Protein AF-H3GX60-F1 (afdb_monomer_lite)

Organism: Phytophthora ramorum (NCBI:txid164328)

Structure (mmCIF, N/CA/C/O backbone):
data_AF-H3GX60-F1
#
_entry.id   AF-H3GX60-F1
#
loop_
_atom_site.group_PDB
_atom_site.id
_atom_site.type_symbol
_atom_site.label_atom_id
_atom_site.label_alt_id
_atom_site.label_comp_id
_atom_site.label_asym_id
_atom_site.label_entity_id
_atom_site.label_seq_id
_atom_site.pdbx_PDB_ins_code
_atom_site.Cartn_x
_atom_site.Cartn_y
_atom_site.Cartn_z
_atom_site.occupancy
_atom_site.B_iso_or_equiv
_atom_site.auth_seq_id
_atom_site.auth_comp_id
_atom_site.auth_asym_id
_atom_site.auth_atom_id
_atom_site.pdbx_PDB_model_num
ATOM 1 N N . MET A 1 1 ? 3.612 -13.168 83.428 1.00 39.25 1 MET A N 1
ATOM 2 C CA . MET A 1 1 ? 4.508 -13.057 82.260 1.00 39.25 1 MET A CA 1
ATOM 3 C C . MET A 1 1 ? 3.634 -13.270 81.039 1.00 39.25 1 MET A C 1
ATOM 5 O O . MET A 1 1 ? 2.944 -14.273 81.023 1.00 39.25 1 MET A O 1
ATOM 9 N N . GLU A 1 2 ? 3.476 -12.392 80.065 1.00 42.47 2 GLU A N 1
ATOM 10 C CA . GLU A 1 2 ? 3.983 -11.050 79.785 1.00 42.47 2 GLU A CA 1
ATOM 11 C C . GLU A 1 2 ? 2.924 -10.349 78.919 1.00 42.47 2 GLU A C 1
ATOM 13 O O . GLU A 1 2 ? 2.098 -10.992 78.271 1.00 42.47 2 GLU A O 1
ATOM 18 N N . LEU A 1 3 ? 2.917 -9.023 78.991 1.00 48.44 3 LEU A N 1
ATOM 19 C CA . LEU A 1 3 ? 2.037 -8.124 78.258 1.00 48.44 3 LEU A CA 1
ATOM 20 C C . LEU A 1 3 ? 2.590 -7.817 76.857 1.00 48.44 3 LEU A C 1
ATOM 22 O O . LEU A 1 3 ? 3.801 -7.723 76.687 1.00 48.44 3 LEU A O 1
ATOM 26 N N . ALA A 1 4 ? 1.650 -7.449 75.972 1.00 50.59 4 ALA A N 1
ATOM 27 C CA . ALA A 1 4 ? 1.785 -6.482 74.865 1.00 50.59 4 ALA A CA 1
ATOM 28 C C . ALA A 1 4 ? 2.429 -6.975 73.539 1.00 50.59 4 ALA A C 1
ATOM 30 O O . ALA A 1 4 ? 3.077 -8.014 73.517 1.00 50.59 4 ALA A O 1
ATOM 31 N N . PRO A 1 5 ? 2.358 -6.195 72.433 1.00 55.38 5 PRO A N 1
ATOM 32 C CA . PRO A 1 5 ? 1.238 -5.391 71.908 1.00 55.38 5 PRO A CA 1
ATOM 33 C C . PRO A 1 5 ? 1.039 -5.502 70.367 1.00 55.38 5 PRO A C 1
ATOM 35 O O . PRO A 1 5 ? 1.892 -5.962 69.622 1.00 55.38 5 PRO A O 1
ATOM 38 N N . TRP A 1 6 ? -0.119 -5.015 69.905 1.00 52.62 6 TRP A N 1
ATOM 39 C CA . TRP A 1 6 ? -0.404 -4.283 68.658 1.00 52.62 6 TRP A CA 1
ATOM 40 C C . TRP A 1 6 ? 0.720 -4.124 67.613 1.00 52.62 6 TRP A C 1
ATOM 42 O O . TRP A 1 6 ? 1.755 -3.524 67.894 1.00 52.62 6 TRP A O 1
ATOM 52 N N . SER A 1 7 ? 0.408 -4.439 66.349 1.00 49.22 7 SER A N 1
ATOM 53 C CA . SER A 1 7 ? 0.760 -3.579 65.206 1.00 49.22 7 SER A CA 1
ATOM 54 C C . SER A 1 7 ? -0.171 -3.808 63.999 1.00 49.22 7 SER A C 1
ATOM 56 O O . SER A 1 7 ? -0.488 -4.957 63.688 1.00 49.22 7 SER A O 1
ATOM 58 N N . PRO A 1 8 ? -0.620 -2.730 63.324 1.00 53.84 8 PRO A N 1
ATOM 59 C CA . PRO A 1 8 ? -1.464 -2.777 62.136 1.00 53.84 8 PRO A CA 1
ATOM 60 C C . PRO A 1 8 ? -0.600 -2.833 60.869 1.00 53.84 8 PRO A C 1
ATOM 62 O O . PRO A 1 8 ? 0.331 -2.046 60.715 1.00 53.84 8 PRO A O 1
ATOM 65 N N . LEU A 1 9 ? -0.929 -3.715 59.926 1.00 47.06 9 LEU A N 1
ATOM 66 C CA . LEU A 1 9 ? -0.313 -3.700 58.598 1.00 47.06 9 LEU A CA 1
ATOM 67 C C . LEU A 1 9 ? -1.265 -3.060 57.584 1.00 47.06 9 LEU A C 1
ATOM 69 O O . LEU A 1 9 ? -2.219 -3.662 57.100 1.00 47.06 9 LEU A O 1
ATOM 73 N N . THR A 1 10 ? -0.987 -1.773 57.382 1.00 46.41 10 THR A N 1
ATOM 74 C CA . THR A 1 10 ? -0.824 -1.108 56.084 1.00 46.41 10 THR A CA 1
ATOM 75 C C . THR A 1 10 ? -1.907 -1.301 55.021 1.00 46.41 10 THR A C 1
ATOM 77 O O . THR A 1 10 ? -1.975 -2.282 54.286 1.00 46.41 10 THR A O 1
ATOM 80 N N . ALA A 1 11 ? -2.659 -0.215 54.836 1.00 49.62 11 ALA A N 1
ATOM 81 C CA . ALA A 1 11 ? -3.246 0.160 53.564 1.00 49.62 11 ALA A CA 1
ATOM 82 C C . ALA A 1 11 ? -2.175 0.166 52.451 1.00 49.62 11 ALA A C 1
ATOM 84 O O . ALA A 1 11 ? -1.318 1.046 52.418 1.00 49.62 11 ALA A O 1
ATOM 85 N N . GLY A 1 12 ? -2.241 -0.794 51.527 1.00 40.12 12 GLY A N 1
ATOM 86 C CA . GLY A 1 12 ? -1.775 -0.594 50.152 1.00 40.12 12 GLY A CA 1
ATOM 87 C C . GLY A 1 12 ? -2.931 0.069 49.403 1.00 40.12 12 GLY A C 1
ATOM 88 O O . GLY A 1 12 ? -3.990 -0.528 49.257 1.00 40.12 12 GLY A O 1
ATOM 89 N N . GLY A 1 13 ? -2.878 1.347 49.050 1.00 38.12 13 GLY A N 1
ATOM 90 C CA . GLY A 1 13 ? -1.809 1.934 48.256 1.00 38.12 13 GLY A CA 1
ATOM 91 C C . GLY A 1 13 ? -2.232 1.827 46.795 1.00 38.12 13 GLY A C 1
ATOM 92 O O . GLY A 1 13 ? -1.744 0.970 46.069 1.00 38.12 13 GLY A O 1
ATOM 93 N N . LEU A 1 14 ? -3.209 2.651 46.402 1.00 45.50 14 LEU A N 1
ATOM 94 C CA . LEU A 1 14 ? -3.517 2.928 45.002 1.00 45.50 14 LEU A CA 1
ATOM 95 C C . LEU A 1 14 ? -2.239 3.480 44.368 1.00 45.50 14 LEU A C 1
ATOM 97 O O . LEU A 1 14 ? -1.863 4.617 44.648 1.00 45.50 14 LEU A O 1
ATOM 101 N N . GLN A 1 15 ? -1.561 2.678 43.553 1.00 45.78 15 GLN A N 1
ATOM 102 C CA . GLN A 1 15 ? -0.553 3.220 42.654 1.00 45.78 15 GLN A CA 1
ATOM 103 C C . GLN A 1 15 ? -1.272 3.892 41.475 1.00 45.78 15 GLN A C 1
ATOM 105 O O . GLN A 1 15 ? -2.172 3.279 40.888 1.00 45.78 15 GLN A O 1
ATOM 110 N N . PRO A 1 16 ? -0.932 5.147 41.137 1.00 45.62 16 PRO A N 1
ATOM 111 C CA . PRO A 1 16 ? -1.343 5.735 39.876 1.00 45.62 16 PRO A CA 1
ATOM 112 C C . PRO A 1 16 ? -0.639 4.950 38.767 1.00 45.62 16 PRO A C 1
ATOM 114 O O . PRO A 1 16 ? 0.574 4.782 38.809 1.00 45.62 16 PRO A O 1
ATOM 117 N N . LEU A 1 17 ? -1.413 4.417 37.820 1.00 46.34 17 LEU A N 1
ATOM 118 C CA . LEU A 1 17 ? -0.855 3.828 36.608 1.00 46.34 17 LEU A CA 1
ATOM 119 C C . LEU A 1 17 ? -0.014 4.897 35.921 1.00 46.34 17 LEU A C 1
ATOM 121 O O . LEU A 1 17 ? -0.515 5.978 35.608 1.00 46.34 17 LEU A O 1
ATOM 125 N N . ASP A 1 18 ? 1.259 4.564 35.767 1.00 42.19 18 ASP A N 1
ATOM 126 C CA . ASP A 1 18 ? 2.294 5.396 35.197 1.00 42.19 18 ASP A CA 1
ATOM 127 C C . ASP A 1 18 ? 1.831 6.054 33.896 1.00 42.19 18 ASP A C 1
ATOM 129 O O . ASP A 1 18 ? 1.261 5.414 33.005 1.00 42.19 18 ASP A O 1
ATOM 133 N N . ASN A 1 19 ? 2.121 7.352 33.798 1.00 52.22 19 ASN A N 1
ATOM 134 C CA . ASN A 1 19 ? 2.248 8.045 32.530 1.00 52.22 19 ASN A CA 1
ATOM 135 C C . ASN A 1 19 ? 3.269 7.265 31.697 1.00 52.22 19 ASN A C 1
ATOM 137 O O . ASN A 1 19 ? 4.475 7.403 31.895 1.00 52.22 19 ASN A O 1
ATOM 141 N N . GLN A 1 20 ? 2.787 6.420 30.788 1.00 48.50 20 GLN A N 1
ATOM 142 C CA . GLN A 1 20 ? 3.600 5.922 29.690 1.00 48.50 20 GLN A CA 1
ATOM 143 C C . GLN A 1 20 ? 3.897 7.131 28.811 1.00 48.50 20 GLN A C 1
ATOM 145 O O . GLN A 1 20 ? 3.089 7.513 27.967 1.00 48.50 20 GLN A O 1
ATOM 150 N N . SER A 1 21 ? 5.024 7.784 29.093 1.00 53.22 21 SER A N 1
ATOM 151 C CA . SER A 1 21 ? 5.673 8.676 28.148 1.00 53.22 21 SER A CA 1
ATOM 152 C C . SER A 1 21 ? 5.817 7.901 26.845 1.00 53.22 21 SER A C 1
ATOM 154 O O . SER A 1 21 ? 6.492 6.870 26.811 1.00 53.22 21 SER A O 1
ATOM 156 N N . MET A 1 22 ? 5.113 8.368 25.816 1.00 52.28 22 MET A N 1
ATOM 157 C CA . MET A 1 22 ? 5.344 7.959 24.436 1.00 52.28 22 MET A CA 1
ATOM 158 C C . MET A 1 22 ? 6.842 8.129 24.179 1.00 52.28 22 MET A C 1
ATOM 160 O O . MET A 1 22 ? 7.404 9.175 24.508 1.00 52.28 22 MET A O 1
ATOM 164 N N . SER A 1 23 ? 7.509 7.085 23.692 1.00 60.88 23 SER A N 1
ATOM 165 C CA . SER A 1 23 ? 8.910 7.207 23.294 1.00 60.88 23 SER A CA 1
ATOM 166 C C . SER A 1 23 ? 9.013 8.250 22.184 1.00 60.88 23 SER A C 1
ATOM 168 O O . SER A 1 23 ? 8.147 8.287 21.313 1.00 60.88 23 SER A O 1
ATOM 170 N N . GLU A 1 24 ? 10.060 9.072 22.204 1.00 60.75 24 GLU A N 1
ATOM 171 C CA . GLU A 1 24 ? 10.317 10.130 21.210 1.00 60.75 24 GLU A CA 1
ATOM 172 C C . GLU A 1 24 ? 10.234 9.587 19.763 1.00 60.75 24 GLU A C 1
ATOM 174 O O . GLU A 1 24 ? 9.696 10.244 18.873 1.00 60.75 24 GLU A O 1
ATOM 179 N N . ASP A 1 25 ? 10.588 8.313 19.571 1.00 62.03 25 ASP A N 1
ATOM 180 C CA . ASP A 1 25 ? 10.464 7.571 18.310 1.00 62.03 25 ASP A CA 1
ATOM 181 C C . ASP A 1 25 ? 9.013 7.441 17.782 1.00 62.03 25 ASP A C 1
ATOM 183 O O . ASP A 1 25 ? 8.784 7.366 16.574 1.00 62.03 25 ASP A O 1
ATOM 187 N N . GLU A 1 26 ? 8.003 7.413 18.659 1.00 63.62 26 GLU A N 1
ATOM 188 C CA . GLU A 1 26 ? 6.586 7.334 18.266 1.00 63.62 26 GLU A CA 1
ATOM 189 C C . GLU A 1 26 ? 6.017 8.705 17.870 1.00 63.62 26 GLU A C 1
ATOM 191 O O . GLU A 1 26 ? 5.123 8.779 17.019 1.00 63.62 26 GLU A O 1
ATOM 196 N N . GLU A 1 27 ? 6.548 9.796 18.432 1.00 65.31 27 GLU A N 1
ATOM 197 C CA . GLU A 1 27 ? 6.187 11.160 18.029 1.00 65.31 27 GLU A CA 1
ATOM 198 C C . GLU A 1 27 ? 6.791 11.516 16.663 1.00 65.31 27 GLU A C 1
ATOM 200 O O . GLU A 1 27 ? 6.100 12.099 15.821 1.00 65.31 27 GLU A O 1
ATOM 205 N N . GLU A 1 28 ? 8.026 11.084 16.383 1.00 66.75 28 GLU A N 1
ATOM 206 C CA . GLU A 1 28 ? 8.659 11.276 15.072 1.00 66.75 28 GLU A CA 1
ATOM 207 C C . GLU A 1 28 ? 7.926 10.521 13.951 1.00 66.75 28 GLU A C 1
ATOM 209 O O . GLU A 1 28 ? 7.710 11.069 12.864 1.00 66.75 28 GLU A O 1
ATOM 214 N N . LEU A 1 29 ? 7.451 9.297 14.219 1.00 69.62 29 LEU A N 1
ATOM 215 C CA . LEU A 1 29 ? 6.663 8.518 13.256 1.00 69.62 29 LEU A CA 1
ATOM 216 C C . LEU A 1 29 ? 5.301 9.160 12.948 1.00 69.62 29 LEU A C 1
ATOM 218 O O . LEU A 1 29 ? 4.825 9.089 11.811 1.00 69.62 29 LEU A O 1
ATOM 222 N N . LEU A 1 30 ? 4.676 9.813 13.932 1.00 68.25 30 LEU A N 1
ATOM 223 C CA . LEU A 1 30 ? 3.427 10.551 13.729 1.00 68.25 30 LEU A CA 1
ATOM 224 C C . LEU A 1 30 ? 3.648 11.859 12.959 1.00 68.25 30 LEU A C 1
ATOM 226 O O . LEU A 1 30 ? 2.819 12.196 12.108 1.00 68.25 30 LEU A O 1
ATOM 230 N N . LEU A 1 31 ? 4.763 12.561 13.196 1.00 68.50 31 LEU A N 1
ATOM 231 C CA . LEU A 1 31 ? 5.127 13.756 12.430 1.00 68.50 31 LEU A CA 1
ATOM 232 C C . LEU A 1 31 ? 5.412 13.424 10.958 1.00 68.50 31 LEU A C 1
ATOM 234 O O . LEU A 1 31 ? 4.921 14.122 10.071 1.00 68.50 31 LEU A O 1
ATOM 238 N N . LEU A 1 32 ? 6.141 12.337 10.686 1.00 69.25 32 LEU A N 1
ATOM 239 C CA . LEU A 1 32 ? 6.476 11.909 9.323 1.00 69.25 32 LEU A CA 1
ATOM 240 C C . LEU A 1 32 ? 5.236 11.469 8.523 1.00 69.25 32 LEU A C 1
ATOM 242 O O . LEU A 1 32 ? 5.134 11.715 7.321 1.00 69.25 32 LEU A O 1
ATOM 246 N N . LEU A 1 33 ? 4.251 10.865 9.194 1.00 66.31 33 LEU A N 1
ATOM 247 C CA . LEU A 1 33 ? 2.978 10.503 8.569 1.00 66.31 33 LEU A CA 1
ATOM 248 C C . LEU A 1 33 ? 2.127 11.741 8.229 1.00 66.31 33 LEU A C 1
ATOM 250 O O . LEU A 1 33 ? 1.388 11.726 7.244 1.00 66.31 33 LEU A O 1
ATOM 254 N N . HIS A 1 34 ? 2.239 12.817 9.015 1.00 63.25 34 HIS A N 1
ATOM 255 C CA . HIS A 1 34 ? 1.509 14.065 8.775 1.00 63.25 34 HIS A CA 1
ATOM 256 C C . HIS A 1 34 ? 2.112 14.894 7.635 1.00 63.25 34 HIS A C 1
ATOM 258 O O . HIS A 1 34 ? 1.370 15.468 6.840 1.00 63.25 34 HIS A O 1
ATOM 264 N N . THR A 1 35 ? 3.441 14.931 7.503 1.00 62.50 35 THR A N 1
ATOM 265 C CA . THR A 1 35 ? 4.112 15.692 6.432 1.00 62.50 35 THR A CA 1
ATOM 266 C C . THR A 1 35 ? 3.896 15.078 5.050 1.00 62.50 35 THR A C 1
ATOM 268 O O . THR A 1 35 ? 3.807 15.808 4.065 1.00 62.50 35 THR A O 1
ATOM 271 N N . MET A 1 36 ? 3.717 13.757 4.970 1.00 61.00 36 MET A N 1
ATOM 272 C CA . MET A 1 36 ? 3.446 13.057 3.709 1.00 61.00 36 MET A CA 1
ATOM 273 C C . MET A 1 36 ? 1.978 13.122 3.264 1.00 61.00 36 MET A C 1
ATOM 275 O O . MET A 1 36 ? 1.675 12.794 2.119 1.00 61.00 36 MET A O 1
ATOM 279 N N . SER A 1 37 ? 1.065 13.574 4.132 1.00 51.53 37 SER A N 1
ATOM 280 C CA . SER A 1 37 ? -0.369 13.672 3.825 1.00 51.53 37 SER A CA 1
ATOM 281 C C . SER A 1 37 ? -0.799 15.024 3.233 1.00 51.53 37 SER A C 1
ATOM 283 O O . SER A 1 37 ? -1.958 15.150 2.845 1.00 51.53 37 SER A O 1
ATOM 285 N N . SER A 1 38 ? 0.096 16.017 3.142 1.00 49.06 38 SER A N 1
ATOM 286 C CA . SER A 1 38 ? -0.230 17.373 2.651 1.00 49.06 38 SER A CA 1
ATOM 287 C C . SER A 1 38 ? 0.255 17.676 1.225 1.00 49.06 38 SER A C 1
ATOM 289 O O . SER A 1 38 ? 0.191 18.822 0.794 1.00 49.06 38 SER A O 1
ATOM 291 N N . GLN A 1 39 ? 0.720 16.679 0.467 1.00 44.59 39 GLN A N 1
ATOM 292 C CA . GLN A 1 39 ? 1.012 16.831 -0.966 1.00 44.59 39 GLN A CA 1
ATOM 293 C C . GLN A 1 39 ? -0.062 16.143 -1.813 1.00 44.59 39 GLN A C 1
ATOM 295 O O . GLN A 1 39 ? 0.191 15.166 -2.508 1.00 44.59 39 GLN A O 1
ATOM 300 N N . THR A 1 40 ? -1.284 16.668 -1.760 1.00 42.50 40 THR A N 1
ATOM 301 C CA . THR A 1 40 ? -2.244 16.504 -2.855 1.00 42.50 40 THR A CA 1
ATOM 302 C C . THR A 1 40 ? -2.217 17.793 -3.657 1.00 42.50 40 THR A C 1
ATOM 304 O O . THR A 1 40 ? -2.752 18.815 -3.241 1.00 42.50 40 THR A O 1
ATOM 307 N N . VAL A 1 41 ? -1.488 17.737 -4.764 1.00 47.16 41 VAL A N 1
ATOM 308 C CA . VAL A 1 41 ? -1.463 18.737 -5.828 1.00 47.16 41 VAL A CA 1
ATOM 309 C C . VAL A 1 41 ? -2.872 18.922 -6.391 1.00 47.16 41 VAL A C 1
ATOM 311 O O . VAL A 1 41 ? -3.453 17.974 -6.915 1.00 47.16 41 VAL A O 1
ATOM 314 N N . ASP A 1 42 ? -3.391 20.146 -6.309 1.00 42.91 42 ASP A N 1
ATOM 315 C CA . ASP A 1 42 ? -4.462 20.618 -7.182 1.00 42.91 42 ASP A CA 1
ATOM 316 C C . ASP A 1 42 ? -3.920 20.616 -8.618 1.00 42.91 42 ASP A C 1
ATOM 318 O O . ASP A 1 42 ? -2.984 21.345 -8.952 1.00 42.91 42 ASP A O 1
ATOM 322 N N . SER A 1 43 ? -4.450 19.730 -9.457 1.00 44.28 43 SER A N 1
ATOM 323 C CA . SER A 1 43 ? -4.239 19.755 -10.904 1.00 44.28 43 SER A CA 1
ATOM 324 C C . SER A 1 43 ? -5.591 19.996 -11.552 1.00 44.28 43 SER A C 1
ATOM 326 O O . SER A 1 43 ? -6.382 19.070 -11.722 1.00 44.28 43 SER A O 1
ATOM 328 N N . ASP A 1 44 ? -5.848 21.263 -11.864 1.00 42.06 44 ASP A N 1
ATOM 329 C CA . ASP A 1 44 ? -6.927 21.672 -12.749 1.00 42.06 44 ASP A CA 1
ATOM 330 C C . ASP A 1 44 ? -6.597 21.201 -14.174 1.00 42.06 44 ASP A C 1
ATOM 332 O O . ASP A 1 44 ? -5.637 21.645 -14.809 1.00 42.06 44 ASP A O 1
ATOM 336 N N . GLU A 1 45 ? -7.399 20.256 -14.653 1.00 57.31 45 GLU A N 1
ATOM 337 C CA . GLU A 1 45 ? -7.573 19.927 -16.063 1.00 57.31 45 GLU A CA 1
ATOM 338 C C . GLU A 1 45 ? -8.287 21.088 -16.762 1.00 57.31 45 GLU A C 1
ATOM 340 O O . GLU A 1 45 ? -9.383 21.453 -16.350 1.00 57.31 45 GLU A O 1
ATOM 345 N N . ASP A 1 46 ? -7.705 21.627 -17.837 1.00 46.84 46 ASP A N 1
ATOM 346 C CA . ASP A 1 46 ? -8.476 22.110 -18.987 1.00 46.84 46 ASP A CA 1
ATOM 347 C C . ASP A 1 46 ? -7.564 22.451 -20.179 1.00 46.84 46 ASP A C 1
ATOM 349 O O . ASP A 1 46 ? -6.672 23.296 -20.098 1.00 46.84 46 ASP A O 1
ATOM 353 N N . GLY A 1 47 ? -7.865 21.860 -21.341 1.00 38.72 47 GLY A N 1
ATOM 354 C CA . GLY A 1 47 ? -7.685 22.572 -22.610 1.00 38.72 47 GLY A CA 1
ATOM 355 C C . GLY A 1 47 ? -6.865 21.906 -23.719 1.00 38.72 47 GLY A C 1
ATOM 356 O O . GLY A 1 47 ? -5.724 22.267 -23.975 1.00 38.72 47 GLY A O 1
ATOM 357 N N . SER A 1 48 ? -7.570 21.131 -24.549 1.00 43.38 48 SER A N 1
ATOM 358 C CA . SER A 1 48 ? -7.469 21.193 -26.020 1.00 43.38 48 SER A CA 1
ATOM 359 C C . SER A 1 48 ? -6.216 20.614 -26.706 1.00 43.38 48 SER A C 1
ATOM 361 O O . SER A 1 48 ? -5.423 21.335 -27.312 1.00 43.38 48 SER A O 1
ATOM 363 N N . LEU A 1 49 ? -6.158 19.285 -26.816 1.00 46.66 49 LEU A N 1
ATOM 364 C CA . LEU A 1 49 ? -5.471 18.612 -27.926 1.00 46.66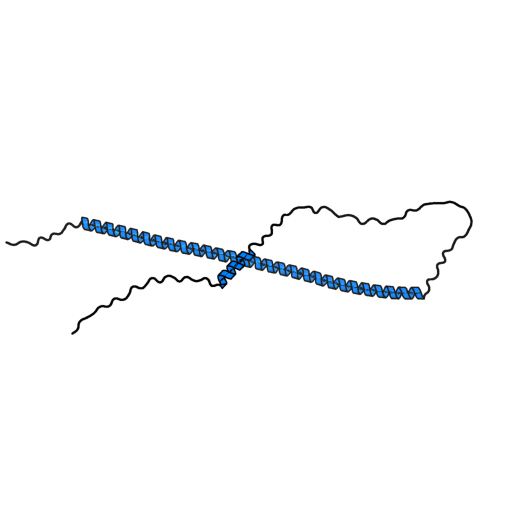 49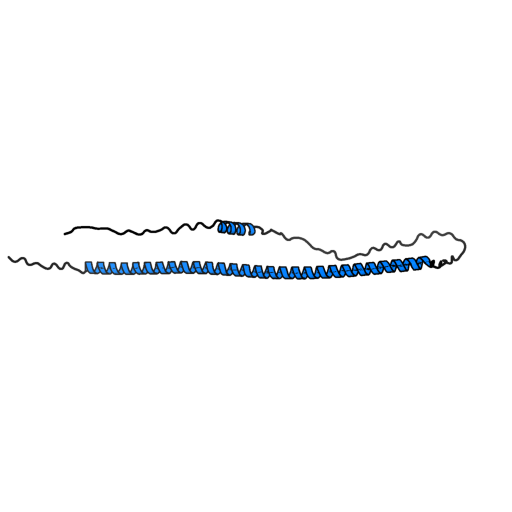 LEU A CA 1
ATOM 365 C C . LEU A 1 49 ? -6.397 18.583 -29.152 1.00 46.66 49 LEU A C 1
ATOM 367 O O . LEU A 1 49 ? -7.227 17.688 -29.296 1.00 46.66 49 LEU A O 1
ATOM 371 N N . LYS A 1 50 ? -6.261 19.580 -30.031 1.00 48.69 50 LYS A N 1
ATOM 372 C CA . LYS A 1 50 ? -6.797 19.527 -31.396 1.00 48.69 50 LYS A CA 1
ATOM 373 C C . LYS A 1 50 ? -5.646 19.423 -32.390 1.00 48.69 50 LYS A C 1
ATOM 375 O O . LYS A 1 50 ? -4.812 20.316 -32.478 1.00 48.69 50 LYS A O 1
ATOM 380 N N . ASP A 1 51 ? -5.660 18.313 -33.115 1.00 47.28 51 ASP A N 1
ATOM 381 C CA . ASP A 1 51 ? -5.387 18.208 -34.546 1.00 47.28 51 ASP A CA 1
ATOM 382 C C . ASP A 1 51 ? -4.112 18.879 -35.086 1.00 47.28 51 ASP A C 1
ATOM 384 O O . ASP A 1 51 ? -4.086 20.039 -35.495 1.00 47.28 51 ASP A O 1
ATOM 388 N N . SER A 1 52 ? -3.054 18.083 -35.236 1.00 45.44 52 SER A N 1
ATOM 389 C CA . SER A 1 52 ? -2.031 18.322 -36.264 1.00 45.44 52 SER A CA 1
ATOM 390 C C . SER A 1 52 ? -1.531 17.001 -36.833 1.00 45.44 52 SER A C 1
ATOM 392 O O . SER A 1 52 ? -0.423 16.539 -36.577 1.00 45.44 52 SER A O 1
ATOM 394 N N . LEU A 1 53 ? -2.404 16.387 -37.627 1.00 49.53 53 LEU A N 1
ATOM 395 C CA . LEU A 1 53 ? -2.050 15.403 -38.642 1.00 49.53 53 LEU A CA 1
ATOM 396 C C . LEU A 1 53 ? -2.259 16.054 -40.019 1.00 49.53 53 LEU A C 1
ATOM 398 O O . LEU A 1 53 ? -3.279 16.707 -40.220 1.00 49.53 53 LEU A O 1
ATOM 402 N N . MET A 1 54 ? -1.328 15.784 -40.953 1.00 40.72 54 MET A N 1
ATOM 403 C CA . MET A 1 54 ? -1.272 16.187 -42.385 1.00 40.72 54 MET A CA 1
ATOM 404 C C . MET A 1 54 ? -0.586 17.554 -42.635 1.00 40.72 54 MET A C 1
ATOM 406 O O . MET A 1 54 ? -0.975 18.547 -42.045 1.00 40.72 54 MET A O 1
ATOM 410 N N . SER A 1 55 ? 0.435 17.751 -43.485 1.00 45.88 55 SER A N 1
ATOM 411 C CA . SER A 1 55 ? 1.067 16.970 -44.568 1.00 45.88 55 SER A CA 1
ATOM 412 C C . SER A 1 55 ? 2.472 17.532 -44.886 1.00 45.88 55 SER A C 1
ATOM 414 O O . SER A 1 55 ? 2.641 18.750 -44.850 1.00 45.88 55 SER A O 1
ATOM 416 N N . PRO A 1 56 ? 3.462 16.729 -45.327 1.00 46.56 56 PRO A N 1
ATOM 417 C CA . PRO A 1 56 ? 4.674 17.240 -45.963 1.00 46.56 56 PRO A CA 1
ATOM 418 C C . PRO A 1 56 ? 4.518 17.201 -47.489 1.00 46.56 56 PRO A C 1
ATOM 420 O O . PRO A 1 56 ? 4.825 16.199 -48.133 1.00 46.56 56 PRO A O 1
ATOM 423 N N . GLN A 1 57 ? 4.038 18.287 -48.098 1.00 49.72 57 GLN A N 1
ATOM 424 C CA . GLN A 1 57 ? 4.001 18.382 -49.559 1.00 49.72 57 GLN A CA 1
ATOM 425 C C . GLN A 1 57 ? 4.269 19.805 -50.049 1.00 49.72 57 GLN A C 1
ATOM 427 O O . GLN A 1 57 ? 3.360 20.527 -50.433 1.00 49.72 57 GLN A O 1
ATOM 432 N N . GLN A 1 58 ? 5.546 20.190 -50.079 1.00 42.03 58 GLN A N 1
ATOM 433 C CA . GLN A 1 58 ? 6.027 21.291 -50.917 1.00 42.03 58 GLN A CA 1
ATOM 434 C C . GLN A 1 58 ? 7.386 20.917 -51.519 1.00 42.03 58 GLN A C 1
ATOM 436 O O . GLN A 1 58 ? 8.447 21.265 -51.013 1.00 42.03 58 GLN A O 1
ATOM 441 N N . TRP A 1 59 ? 7.342 20.159 -52.616 1.00 41.44 59 TRP A N 1
ATOM 442 C CA . TRP A 1 59 ? 8.442 20.124 -53.575 1.00 41.44 59 TRP A CA 1
ATOM 443 C C . TRP A 1 59 ? 8.240 21.304 -54.520 1.00 41.44 59 TRP A C 1
ATOM 445 O O . TRP A 1 59 ? 7.354 21.281 -55.375 1.00 41.44 59 TRP A O 1
ATOM 455 N N . SER A 1 60 ? 9.046 22.347 -54.353 1.00 42.94 60 SER A N 1
ATOM 456 C CA . SER A 1 60 ? 9.099 23.465 -55.288 1.00 42.94 60 SER A CA 1
ATOM 457 C C . SER A 1 60 ? 9.578 22.969 -56.654 1.00 42.94 60 SER A C 1
ATOM 459 O O . SER A 1 60 ? 10.751 22.657 -56.849 1.00 42.94 60 SER A O 1
ATOM 461 N N . ARG A 1 61 ? 8.654 22.907 -57.615 1.00 43.44 61 ARG A N 1
ATOM 462 C CA . ARG A 1 61 ? 8.960 22.988 -59.047 1.00 43.44 61 ARG A CA 1
ATOM 463 C C . ARG A 1 61 ? 9.328 24.436 -59.386 1.00 43.44 61 ARG A C 1
ATOM 465 O O . ARG A 1 61 ? 8.532 25.319 -59.075 1.00 43.44 61 ARG A O 1
ATOM 472 N N . PRO A 1 62 ? 10.412 24.706 -60.125 1.00 43.06 62 PRO A N 1
ATOM 473 C CA . PRO A 1 62 ? 10.457 25.865 -60.997 1.00 43.06 62 PRO A CA 1
ATOM 474 C C . PRO A 1 62 ? 9.793 25.494 -62.328 1.00 43.06 62 PRO A C 1
ATOM 476 O O . PRO A 1 62 ? 10.247 24.599 -63.044 1.00 43.06 62 PRO A O 1
ATOM 479 N N . ASN A 1 63 ? 8.680 26.168 -62.620 1.00 38.81 63 ASN A N 1
ATOM 480 C CA . ASN A 1 63 ? 8.016 26.137 -63.916 1.00 38.81 63 ASN A CA 1
ATOM 481 C C . ASN A 1 63 ? 8.916 26.725 -65.006 1.00 38.81 63 ASN A C 1
ATOM 483 O O . ASN A 1 63 ? 9.636 27.701 -64.802 1.00 38.81 63 ASN A O 1
ATOM 487 N N . ALA A 1 64 ? 8.795 26.124 -66.183 1.00 38.31 64 ALA A N 1
ATOM 488 C CA . ALA A 1 64 ? 9.252 26.661 -67.444 1.00 38.31 64 ALA A CA 1
ATOM 489 C C . ALA A 1 64 ? 8.519 27.965 -67.805 1.00 38.31 64 ALA A C 1
ATOM 491 O O . ALA A 1 64 ? 7.314 28.078 -67.585 1.00 38.31 64 ALA A O 1
ATOM 492 N N . ALA A 1 65 ? 9.267 28.867 -68.445 1.00 39.69 65 ALA A N 1
ATOM 493 C CA . ALA A 1 65 ? 8.953 29.524 -69.720 1.00 39.69 65 ALA A CA 1
ATOM 494 C C . ALA A 1 65 ? 9.146 31.046 -69.684 1.00 39.69 65 ALA A C 1
ATOM 496 O O . ALA A 1 65 ? 8.269 31.797 -69.274 1.00 39.69 65 ALA A O 1
ATOM 497 N N . THR A 1 66 ? 10.254 31.490 -70.266 1.00 34.97 66 THR A N 1
ATOM 498 C CA . THR A 1 66 ? 10.271 32.688 -71.107 1.00 34.97 66 THR A CA 1
ATOM 499 C C . THR A 1 66 ? 11.008 32.328 -72.389 1.00 34.97 66 THR A C 1
ATOM 501 O O . THR A 1 66 ? 12.234 32.296 -72.456 1.00 34.97 66 THR A O 1
ATOM 504 N N . SER A 1 67 ? 10.229 31.980 -73.411 1.00 34.28 67 SER A N 1
ATOM 505 C CA . SER A 1 67 ? 10.698 31.943 -74.789 1.00 34.28 67 SER A CA 1
ATOM 506 C C . SER A 1 67 ? 11.059 33.366 -75.208 1.00 34.28 67 SER A C 1
ATOM 508 O O . SER A 1 67 ? 10.216 34.256 -75.131 1.00 34.28 67 SER A O 1
ATOM 510 N N . SER A 1 68 ? 12.286 33.571 -75.679 1.00 37.84 68 SER A N 1
ATOM 511 C CA . SER A 1 68 ? 12.614 34.694 -76.552 1.00 37.84 68 SER A CA 1
ATOM 512 C C . SER A 1 68 ? 13.277 34.140 -77.804 1.00 37.84 68 SER A C 1
ATOM 514 O O . SER A 1 68 ? 14.251 33.393 -77.741 1.00 37.84 68 SER A O 1
ATOM 516 N N . SER A 1 69 ? 12.640 34.457 -78.922 1.00 41.38 69 SER A N 1
ATOM 517 C CA . SER A 1 69 ? 12.921 34.027 -80.281 1.00 41.38 69 SER A CA 1
ATOM 518 C C . SER A 1 69 ? 14.110 34.792 -80.856 1.00 41.38 69 SER A C 1
ATOM 520 O O . SER A 1 69 ? 14.083 36.018 -80.890 1.00 41.38 69 SER A O 1
ATOM 522 N N . SER A 1 70 ? 15.108 34.080 -81.374 1.00 40.62 70 SER A N 1
ATOM 523 C CA . SER A 1 70 ? 15.829 34.500 -82.582 1.00 40.62 70 SER A CA 1
ATOM 524 C C . SER A 1 70 ? 16.440 33.274 -83.254 1.00 40.62 70 SER A C 1
ATOM 526 O O . SER A 1 70 ? 16.989 32.388 -82.598 1.00 40.62 70 SER A O 1
ATOM 528 N N . GLU A 1 71 ? 16.210 33.207 -84.557 1.00 42.66 71 GLU A N 1
ATOM 529 C CA . GLU A 1 71 ? 16.654 32.185 -85.492 1.00 42.66 71 GLU A CA 1
ATOM 530 C C . GLU A 1 71 ? 18.186 32.145 -85.590 1.00 42.66 71 GLU A C 1
ATOM 532 O O . GLU A 1 71 ? 18.848 33.172 -85.482 1.00 42.66 71 GLU A O 1
ATOM 537 N N . ASP A 1 72 ? 18.721 30.937 -85.778 1.00 36.75 72 ASP A N 1
ATOM 538 C CA . ASP A 1 72 ? 19.657 30.575 -86.852 1.00 36.75 72 ASP A CA 1
ATOM 539 C C . ASP A 1 72 ? 20.779 29.616 -86.430 1.00 36.75 72 ASP A C 1
ATOM 541 O O . ASP A 1 72 ? 21.599 29.859 -85.550 1.00 36.75 72 ASP A O 1
ATOM 545 N N . THR A 1 73 ? 20.872 28.545 -87.220 1.00 38.62 73 THR A N 1
ATOM 546 C CA . THR A 1 73 ? 22.055 27.714 -87.484 1.00 38.62 73 THR A CA 1
ATOM 547 C C . THR A 1 73 ? 22.582 26.754 -86.401 1.00 38.62 73 THR A C 1
ATOM 549 O O . THR A 1 73 ? 23.373 27.082 -85.529 1.00 38.62 73 THR A O 1
ATOM 552 N N . ALA A 1 74 ? 22.301 25.477 -86.678 1.00 40.97 74 ALA A N 1
ATOM 553 C CA . ALA A 1 74 ? 23.292 24.406 -86.799 1.00 40.97 74 ALA A CA 1
ATOM 554 C C . ALA A 1 74 ? 23.867 23.730 -85.531 1.00 40.97 74 ALA A C 1
ATOM 556 O O . ALA A 1 74 ? 24.464 24.338 -84.652 1.00 40.97 74 ALA A O 1
ATOM 557 N N . LYS A 1 75 ? 23.868 22.391 -85.637 1.00 45.03 75 LYS A N 1
ATOM 558 C CA . LYS A 1 75 ? 24.696 21.385 -84.943 1.00 45.03 75 LYS A CA 1
ATOM 559 C C . LYS A 1 75 ? 24.094 20.771 -83.679 1.00 45.03 75 LYS A C 1
ATOM 561 O O . LYS A 1 75 ? 24.342 21.170 -82.545 1.00 45.03 75 LYS A O 1
ATOM 566 N N . GLU A 1 76 ? 23.388 19.673 -83.946 1.00 44.12 76 GLU A N 1
ATOM 567 C CA . GLU A 1 76 ? 23.462 18.406 -83.218 1.00 44.12 76 GLU A CA 1
ATOM 568 C C . GLU A 1 76 ? 24.744 18.301 -82.373 1.00 44.12 76 GLU A C 1
ATOM 570 O O . GLU A 1 76 ? 25.827 17.957 -82.846 1.00 44.12 76 GLU A O 1
ATOM 575 N N . THR A 1 77 ? 24.624 18.657 -81.097 1.00 46.50 77 THR A N 1
ATOM 576 C CA . THR A 1 77 ? 25.693 18.466 -80.126 1.00 46.50 77 THR A CA 1
ATOM 577 C C . THR A 1 77 ? 25.522 17.061 -79.575 1.00 46.50 77 THR A C 1
ATOM 579 O O . THR A 1 77 ? 24.757 16.832 -78.638 1.00 46.50 77 THR A O 1
ATOM 582 N N . GLN A 1 78 ? 26.214 16.098 -80.189 1.00 46.62 78 GLN A N 1
ATOM 583 C CA . GLN A 1 78 ? 26.453 14.800 -79.570 1.00 46.62 78 GLN A CA 1
ATOM 584 C C . GLN A 1 78 ? 27.018 15.046 -78.169 1.00 46.62 78 GLN A C 1
ATOM 586 O O . GLN A 1 78 ? 28.156 15.490 -78.005 1.00 46.62 78 GLN A O 1
ATOM 591 N N . VAL A 1 79 ? 26.216 14.764 -77.141 1.00 43.25 79 VAL A N 1
ATOM 592 C CA . VAL A 1 79 ? 26.694 14.693 -75.762 1.00 43.25 79 VAL A CA 1
ATOM 593 C C . VAL A 1 79 ? 27.667 13.522 -75.713 1.00 43.25 79 VAL A C 1
ATOM 595 O O . VAL A 1 79 ? 27.277 12.363 -75.570 1.00 43.25 79 VAL A O 1
ATOM 598 N N . ALA A 1 80 ? 28.949 13.836 -75.885 1.00 44.56 80 ALA A N 1
ATOM 599 C CA . ALA A 1 80 ? 30.049 12.915 -75.713 1.00 44.56 80 ALA A CA 1
ATOM 600 C C . ALA A 1 80 ? 29.941 12.303 -74.312 1.00 44.56 80 ALA A C 1
ATOM 602 O O . ALA A 1 80 ? 30.301 12.920 -73.305 1.00 44.56 80 ALA A O 1
ATOM 603 N N . ARG A 1 81 ? 29.439 11.066 -74.232 1.00 54.78 81 ARG A N 1
ATOM 604 C CA . ARG A 1 81 ? 29.602 10.221 -73.052 1.00 54.78 81 ARG A CA 1
ATOM 605 C C . ARG A 1 81 ? 31.095 9.955 -72.905 1.00 54.78 81 ARG A C 1
ATOM 607 O O . ARG A 1 81 ? 31.618 8.987 -73.447 1.00 54.78 81 ARG A O 1
ATOM 614 N N . ARG A 1 82 ? 31.795 10.843 -72.192 1.00 51.38 82 ARG A N 1
ATOM 615 C CA . ARG A 1 82 ? 33.163 10.594 -71.736 1.00 51.38 82 ARG A CA 1
ATOM 616 C C . ARG A 1 82 ? 33.169 9.231 -71.031 1.00 51.38 82 ARG A C 1
ATOM 618 O O . ARG A 1 82 ? 32.380 9.062 -70.096 1.00 51.38 82 ARG A O 1
ATOM 625 N N . PRO A 1 83 ? 34.013 8.264 -71.432 1.00 53.41 83 PRO A N 1
ATOM 626 C CA . PRO A 1 83 ? 34.157 7.040 -70.662 1.00 53.41 83 PRO A CA 1
ATOM 627 C C . PRO A 1 83 ? 34.624 7.446 -69.266 1.00 53.41 83 PRO A C 1
ATOM 629 O O . PRO A 1 83 ? 35.608 8.173 -69.113 1.00 53.41 83 PRO A O 1
ATOM 632 N N . ALA A 1 84 ? 33.872 7.053 -68.238 1.00 58.22 84 ALA A N 1
ATOM 633 C CA . ALA A 1 84 ? 34.273 7.306 -66.866 1.00 58.22 84 ALA A CA 1
ATOM 634 C C . ALA A 1 84 ? 35.679 6.721 -66.670 1.00 58.22 84 ALA A C 1
ATOM 636 O O . ALA A 1 84 ? 35.885 5.519 -66.841 1.00 58.22 84 ALA A O 1
ATOM 637 N N . MET A 1 85 ? 36.650 7.589 -66.369 1.00 57.78 85 MET A N 1
ATOM 638 C CA . MET A 1 85 ? 38.051 7.205 -66.207 1.00 57.78 85 MET A CA 1
ATOM 639 C C . MET A 1 85 ? 38.145 6.016 -65.235 1.00 57.78 85 MET A C 1
ATOM 641 O O . MET A 1 85 ? 37.596 6.107 -64.135 1.00 57.78 85 MET A O 1
ATOM 645 N N . PRO A 1 86 ? 38.852 4.918 -65.560 1.00 58.62 86 PRO A N 1
ATOM 646 C CA . PRO A 1 86 ? 38.870 3.701 -64.737 1.00 58.62 86 PRO A CA 1
ATOM 647 C C . PRO A 1 86 ? 39.217 3.930 -63.250 1.00 58.62 86 PRO A C 1
ATOM 649 O O . PRO A 1 86 ? 38.789 3.173 -62.377 1.00 58.62 86 PRO A O 1
ATOM 652 N N . GLY A 1 87 ? 39.955 5.003 -62.937 1.00 61.44 87 GLY A N 1
ATOM 653 C CA . GLY A 1 87 ? 40.279 5.417 -61.569 1.00 61.44 87 GLY A CA 1
ATOM 654 C C . GLY A 1 87 ? 39.095 5.951 -60.745 1.00 61.44 87 GLY A C 1
ATOM 655 O O . GLY A 1 87 ? 39.071 5.746 -59.532 1.00 61.44 87 GLY A O 1
ATOM 656 N N . THR A 1 88 ? 38.088 6.582 -61.360 1.00 65.06 88 THR A N 1
ATOM 657 C CA . THR A 1 88 ? 36.921 7.131 -60.637 1.00 65.06 88 THR A CA 1
ATOM 658 C C . THR A 1 88 ? 35.927 6.038 -60.250 1.00 65.06 88 THR A C 1
ATOM 660 O O . THR A 1 88 ? 35.360 6.078 -59.158 1.00 65.06 88 THR A O 1
ATOM 663 N N . ILE A 1 89 ? 35.788 5.002 -61.084 1.00 69.44 89 ILE A N 1
ATOM 664 C CA . ILE A 1 89 ? 34.960 3.820 -60.805 1.00 69.44 89 ILE A CA 1
ATOM 665 C C . ILE A 1 89 ? 35.532 3.030 -59.618 1.00 69.44 89 ILE A C 1
ATOM 667 O O . ILE A 1 89 ? 34.791 2.651 -58.708 1.00 69.44 89 ILE A O 1
ATOM 671 N N . LYS A 1 90 ? 36.858 2.828 -59.575 1.00 74.62 90 LYS A N 1
ATOM 672 C CA . LYS A 1 90 ? 37.526 2.143 -58.453 1.00 74.62 90 LYS A CA 1
ATOM 673 C C . LYS A 1 90 ? 37.363 2.909 -57.135 1.00 74.62 90 LYS A C 1
ATOM 675 O O . LYS A 1 90 ? 37.045 2.291 -56.123 1.00 74.62 90 LYS A O 1
ATOM 680 N N . ARG A 1 91 ? 37.510 4.241 -57.147 1.00 80.12 91 ARG A N 1
ATOM 681 C CA . ARG A 1 91 ? 37.317 5.089 -55.953 1.00 80.12 91 ARG A CA 1
ATOM 682 C C . ARG A 1 91 ? 35.886 5.023 -55.418 1.00 80.12 91 ARG A C 1
ATOM 684 O O . ARG A 1 91 ? 35.707 4.722 -54.241 1.00 80.12 91 ARG A O 1
ATOM 691 N N . ARG A 1 92 ? 34.878 5.178 -56.285 1.00 84.19 92 ARG A N 1
ATOM 692 C CA . ARG A 1 92 ? 33.461 5.052 -55.896 1.00 84.19 92 ARG A CA 1
ATOM 693 C C . ARG A 1 92 ? 33.130 3.673 -55.327 1.00 84.19 92 ARG A C 1
ATOM 695 O O . ARG A 1 92 ? 32.406 3.578 -54.345 1.00 84.19 92 ARG A O 1
ATOM 702 N N . LYS A 1 93 ? 33.683 2.593 -55.892 1.00 85.44 93 LYS A N 1
ATOM 703 C CA . LYS A 1 93 ? 33.473 1.230 -55.372 1.00 85.44 93 LYS A CA 1
ATOM 704 C C . LYS A 1 93 ? 34.035 1.055 -53.956 1.00 85.44 93 LYS A C 1
ATOM 706 O O . LYS A 1 93 ? 33.401 0.405 -53.128 1.00 85.44 93 LYS A O 1
ATOM 711 N N . VAL A 1 94 ? 35.199 1.641 -53.669 1.00 88.56 94 VAL A N 1
ATOM 712 C CA . VAL A 1 94 ? 35.804 1.620 -52.326 1.00 88.56 94 VAL A CA 1
ATOM 713 C C . VAL A 1 94 ? 34.973 2.433 -51.334 1.00 88.56 94 VAL A C 1
ATOM 715 O O . VAL A 1 94 ? 34.716 1.961 -50.230 1.00 88.56 94 VAL A O 1
ATOM 718 N N . GLU A 1 95 ? 34.527 3.623 -51.729 1.00 91.56 95 GLU A N 1
ATOM 719 C CA . GLU A 1 95 ? 33.701 4.509 -50.904 1.00 91.56 95 GLU A CA 1
ATOM 720 C C . GLU A 1 95 ? 32.339 3.887 -50.573 1.00 91.56 95 GLU A C 1
ATOM 722 O O . GLU A 1 95 ? 31.984 3.772 -49.403 1.00 91.56 95 GLU A O 1
ATOM 727 N N . MET A 1 96 ? 31.645 3.331 -51.570 1.00 90.75 96 MET A N 1
ATOM 728 C CA . MET A 1 96 ? 30.413 2.561 -51.362 1.00 90.75 96 MET A CA 1
ATOM 729 C C . MET A 1 96 ? 30.629 1.358 -50.435 1.00 90.75 96 MET A C 1
ATOM 731 O O . MET A 1 96 ? 29.759 1.017 -49.638 1.00 90.75 96 MET A O 1
ATOM 735 N N . GLY A 1 97 ? 31.797 0.711 -50.509 1.00 91.88 97 GLY A N 1
ATOM 736 C CA . GLY A 1 97 ? 32.171 -0.360 -49.587 1.00 91.88 97 GLY A CA 1
ATOM 737 C C . GLY A 1 97 ? 32.362 0.118 -48.144 1.00 91.88 97 GLY A C 1
ATOM 738 O O . GLY A 1 97 ? 32.008 -0.610 -47.220 1.00 91.88 97 GLY A O 1
ATOM 739 N N . LYS A 1 98 ? 32.895 1.329 -47.929 1.00 94.12 98 LYS A N 1
ATOM 740 C CA . LYS A 1 98 ? 33.014 1.940 -46.593 1.00 94.12 98 LYS A CA 1
ATOM 741 C C . LYS A 1 98 ? 31.641 2.295 -46.027 1.00 94.12 98 LYS A C 1
ATOM 743 O O . LYS A 1 98 ? 31.327 1.844 -44.929 1.00 94.12 98 LYS A O 1
ATOM 748 N N . LEU A 1 99 ? 30.807 2.973 -46.816 1.00 94.56 99 LEU A N 1
ATOM 749 C CA . LEU A 1 99 ? 29.452 3.361 -46.415 1.00 94.56 99 LEU A CA 1
ATOM 750 C C . LEU A 1 99 ? 28.594 2.150 -46.036 1.00 94.56 99 LEU A C 1
ATOM 752 O O . LEU A 1 99 ? 27.944 2.170 -45.001 1.00 94.56 99 LEU A O 1
ATOM 756 N N . ARG A 1 100 ? 28.662 1.044 -46.789 1.00 95.00 100 ARG A N 1
ATOM 757 C CA . ARG A 1 100 ? 27.952 -0.200 -46.432 1.00 95.00 100 ARG A CA 1
ATOM 758 C C . ARG A 1 100 ? 28.403 -0.792 -45.095 1.00 95.00 100 ARG A C 1
ATOM 760 O O . ARG A 1 100 ? 27.593 -1.349 -44.359 1.00 95.00 100 ARG A O 1
ATOM 767 N N . ARG A 1 101 ? 29.695 -0.698 -44.764 1.00 95.12 101 ARG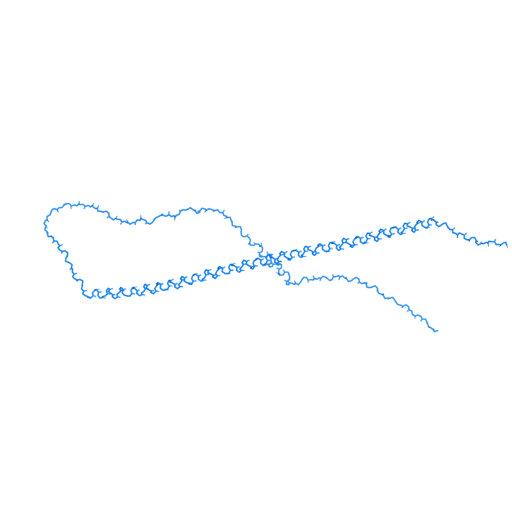 A N 1
ATOM 768 C CA . ARG A 1 101 ? 30.209 -1.162 -43.463 1.00 95.12 101 ARG A CA 1
ATOM 769 C C . ARG A 1 101 ? 29.754 -0.247 -42.332 1.00 95.12 101 ARG A C 1
ATOM 771 O O . ARG A 1 101 ? 29.444 -0.744 -41.256 1.00 95.12 101 ARG A O 1
ATOM 778 N N . GLU A 1 102 ? 29.725 1.061 -42.559 1.00 95.88 102 GLU A N 1
ATOM 779 C CA . GLU A 1 102 ? 29.214 2.040 -41.593 1.00 95.88 102 GLU A CA 1
ATOM 780 C C . GLU A 1 102 ? 27.710 1.872 -41.370 1.00 95.88 102 GLU A C 1
ATOM 782 O O . GLU A 1 102 ? 27.278 1.786 -40.227 1.00 95.88 102 GLU A O 1
ATOM 787 N N . GLU A 1 103 ? 26.933 1.691 -42.436 1.00 96.50 103 GLU A N 1
ATOM 788 C CA . GLU A 1 103 ? 25.508 1.359 -42.382 1.00 96.50 103 GLU A CA 1
ATOM 789 C C . GLU A 1 103 ? 25.266 0.079 -41.574 1.00 96.50 103 GLU A C 1
ATOM 791 O O . GLU A 1 103 ? 24.417 0.059 -40.685 1.00 96.50 103 GLU A O 1
ATOM 796 N N . HIS A 1 104 ? 26.049 -0.977 -41.814 1.00 96.44 104 HIS A N 1
ATOM 797 C CA . HIS A 1 104 ? 25.957 -2.211 -41.035 1.00 96.44 104 HIS A CA 1
ATOM 798 C C . HIS A 1 104 ? 26.294 -1.989 -39.552 1.00 96.44 104 HIS A C 1
ATOM 800 O O . HIS A 1 104 ? 25.589 -2.488 -38.678 1.00 96.44 104 HIS A O 1
ATOM 806 N N . LYS A 1 105 ? 27.346 -1.218 -39.243 1.00 97.50 105 LYS A N 1
ATOM 807 C CA . LYS A 1 105 ? 27.715 -0.874 -37.858 1.00 97.50 105 LYS A CA 1
ATOM 808 C C . LYS A 1 105 ? 26.624 -0.064 -37.159 1.00 97.50 105 LYS A C 1
ATOM 810 O O . LYS A 1 105 ? 26.307 -0.346 -36.008 1.00 97.50 105 LYS A O 1
ATOM 815 N N . LEU A 1 106 ? 26.038 0.916 -37.845 1.00 96.94 106 LEU A N 1
ATOM 816 C CA . LEU A 1 106 ? 24.955 1.738 -37.308 1.00 96.94 106 LEU A CA 1
ATOM 817 C C . LEU A 1 106 ? 23.681 0.919 -37.101 1.00 96.94 106 LEU A C 1
ATOM 819 O O . LEU A 1 106 ? 23.051 1.053 -36.059 1.00 96.94 106 LEU A O 1
ATOM 823 N N . ARG A 1 107 ? 23.338 0.017 -38.027 1.00 96.25 107 ARG A N 1
ATOM 824 C CA . ARG A 1 107 ? 22.224 -0.927 -37.849 1.00 96.25 107 ARG A CA 1
ATOM 825 C C . ARG A 1 107 ? 22.441 -1.853 -36.659 1.00 96.25 107 ARG A C 1
ATOM 827 O O . ARG A 1 107 ? 21.523 -2.025 -35.866 1.00 96.25 107 ARG A O 1
ATOM 834 N N . ALA A 1 108 ? 23.647 -2.395 -36.502 1.00 96.69 108 ALA A N 1
ATOM 835 C CA . ALA A 1 108 ? 23.990 -3.220 -35.347 1.00 96.69 108 ALA A CA 1
ATOM 836 C C . ALA A 1 108 ? 23.870 -2.428 -34.033 1.00 96.69 108 ALA A C 1
ATOM 838 O O . ALA A 1 108 ? 23.274 -2.912 -33.076 1.00 96.69 108 ALA A O 1
ATOM 839 N N . ARG A 1 109 ? 24.358 -1.181 -34.003 1.00 97.06 109 ARG A N 1
ATOM 840 C CA . ARG A 1 109 ? 24.237 -0.303 -32.830 1.00 97.06 109 ARG A CA 1
ATOM 841 C C . ARG A 1 109 ? 22.785 0.071 -32.525 1.00 97.06 109 ARG A C 1
ATOM 843 O O . ARG A 1 109 ? 22.397 0.078 -31.364 1.00 97.06 109 ARG A O 1
ATOM 850 N N . LEU A 1 110 ? 21.972 0.351 -33.542 1.00 96.69 110 LEU A N 1
ATOM 851 C CA . LEU A 1 110 ? 20.541 0.607 -33.366 1.00 96.69 110 LEU A CA 1
ATOM 852 C C . LEU A 1 110 ? 19.812 -0.622 -32.820 1.00 96.69 110 LEU A C 1
ATOM 854 O O . LEU A 1 110 ? 18.970 -0.472 -31.945 1.00 96.69 110 LEU A O 1
ATOM 858 N N . ALA A 1 111 ? 20.146 -1.825 -33.293 1.00 97.00 111 ALA A N 1
ATOM 859 C CA . ALA A 1 111 ? 19.580 -3.059 -32.755 1.00 97.00 111 ALA A CA 1
ATOM 860 C C . ALA A 1 111 ? 19.944 -3.256 -31.273 1.00 97.00 111 ALA A C 1
ATOM 862 O O . ALA A 1 111 ? 19.074 -3.592 -30.478 1.00 97.00 111 ALA A O 1
ATOM 863 N N . GLN A 1 112 ? 21.193 -2.968 -30.885 1.00 95.94 112 GLN A N 1
ATOM 864 C CA . GLN A 1 112 ? 21.612 -2.997 -29.479 1.00 95.94 112 GLN A CA 1
ATOM 865 C C . GLN A 1 112 ? 20.836 -1.989 -28.625 1.00 95.94 112 GLN A C 1
ATOM 867 O O . GLN A 1 112 ? 20.356 -2.343 -27.556 1.00 95.94 112 GLN A O 1
ATOM 872 N N . LEU A 1 113 ? 20.674 -0.750 -29.098 1.00 96.44 113 LEU A N 1
ATOM 873 C CA . LEU A 1 113 ? 19.930 0.276 -28.361 1.00 96.44 113 LEU A CA 1
ATOM 874 C C . LEU A 1 113 ? 18.444 -0.069 -28.219 1.00 96.44 113 LEU A C 1
ATOM 876 O O . LEU A 1 113 ? 17.875 0.179 -27.164 1.00 96.44 113 LEU A O 1
ATOM 880 N N . LYS A 1 114 ? 17.830 -0.673 -29.242 1.00 96.56 114 LYS A N 1
ATOM 881 C CA . LYS A 1 114 ? 16.448 -1.165 -29.153 1.00 96.56 114 LYS A CA 1
ATOM 882 C C . LYS A 1 114 ? 16.308 -2.286 -28.129 1.00 96.56 114 LYS A C 1
ATOM 884 O O . LYS A 1 114 ? 15.404 -2.225 -27.314 1.00 96.56 114 LYS A O 1
ATOM 889 N N . ALA A 1 115 ? 17.233 -3.245 -28.121 1.00 95.69 115 ALA A N 1
ATOM 890 C CA . ALA A 1 115 ? 17.224 -4.317 -27.128 1.00 95.69 115 ALA A CA 1
ATOM 891 C C . ALA A 1 115 ? 17.373 -3.778 -25.695 1.00 95.69 115 ALA A C 1
ATOM 893 O O . ALA A 1 115 ? 16.707 -4.261 -24.787 1.00 95.69 115 ALA A O 1
ATOM 894 N N . VAL A 1 116 ? 18.208 -2.751 -25.494 1.00 95.56 116 VAL A N 1
ATOM 895 C CA . VAL A 1 116 ? 18.331 -2.074 -24.193 1.00 95.56 116 VAL A CA 1
ATOM 896 C C . VAL A 1 116 ? 17.044 -1.332 -23.826 1.00 95.56 116 VAL A C 1
ATOM 898 O O . VAL A 1 116 ? 16.631 -1.403 -22.676 1.00 95.56 116 VAL A O 1
ATOM 901 N N . ALA A 1 117 ? 16.400 -0.648 -24.775 1.00 95.31 117 ALA A N 1
ATOM 902 C CA . ALA A 1 117 ? 15.137 0.048 -24.527 1.00 95.31 117 ALA A CA 1
ATOM 903 C C . ALA A 1 117 ? 14.002 -0.924 -24.161 1.00 95.31 117 ALA A C 1
ATOM 905 O O . ALA A 1 117 ? 13.296 -0.684 -23.190 1.00 95.31 117 ALA A O 1
ATOM 906 N N . GLU A 1 118 ? 13.879 -2.044 -24.879 1.00 94.50 118 GLU A N 1
ATOM 907 C CA . GLU A 1 118 ? 12.906 -3.102 -24.570 1.00 94.50 118 GLU A CA 1
ATOM 908 C C . GLU A 1 118 ? 13.163 -3.731 -23.192 1.00 94.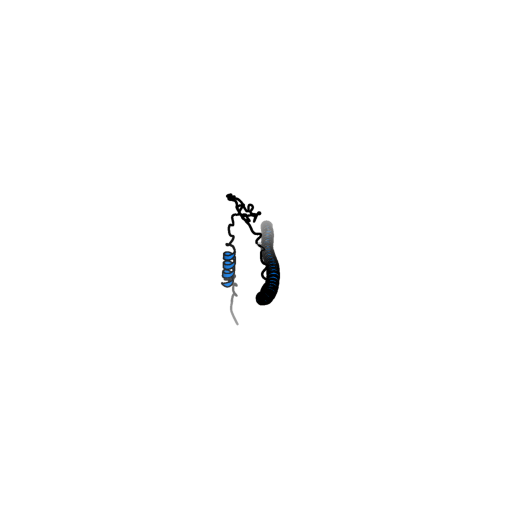50 118 GLU A C 1
ATOM 910 O O . GLU A 1 118 ? 12.225 -4.044 -22.467 1.00 94.50 118 GLU A O 1
ATOM 915 N N . GLU A 1 119 ? 14.427 -3.917 -22.804 1.00 92.94 119 GLU A N 1
ATOM 916 C CA . GLU A 1 119 ? 14.760 -4.425 -21.470 1.00 92.94 119 GLU A CA 1
ATOM 917 C C . GLU A 1 119 ? 14.442 -3.405 -20.370 1.00 92.94 119 GLU A C 1
ATOM 919 O O . GLU A 1 119 ? 13.933 -3.774 -19.315 1.00 92.94 119 GLU A O 1
ATOM 924 N N . GLN A 1 120 ? 14.693 -2.116 -20.614 1.00 93.69 120 GLN A N 1
ATOM 925 C CA . GLN A 1 120 ? 14.322 -1.053 -19.678 1.00 93.69 120 GLN A CA 1
ATOM 926 C C . GLN A 1 120 ? 12.809 -0.946 -19.491 1.00 93.69 120 GLN A C 1
ATOM 928 O O . GLN A 1 120 ? 12.363 -0.755 -18.364 1.00 93.69 120 GLN A O 1
ATOM 933 N N . GLU A 1 121 ? 12.031 -1.107 -20.560 1.00 93.38 121 GLU A N 1
ATOM 934 C CA . GLU A 1 121 ? 10.568 -1.145 -20.491 1.00 93.38 121 GLU A CA 1
ATOM 935 C C . GLU A 1 121 ? 10.090 -2.319 -19.625 1.00 93.38 121 GLU A C 1
ATOM 937 O O . GLU A 1 121 ? 9.327 -2.113 -18.685 1.00 93.38 121 GLU A O 1
ATOM 942 N N . ARG A 1 122 ? 10.637 -3.527 -19.827 1.00 93.19 122 ARG A N 1
ATOM 943 C CA . ARG A 1 122 ? 10.298 -4.689 -18.983 1.00 93.19 122 ARG A CA 1
ATOM 944 C C . ARG A 1 122 ? 10.644 -4.488 -17.512 1.00 93.19 122 ARG A C 1
ATOM 946 O O . ARG A 1 122 ? 9.897 -4.945 -16.651 1.00 93.19 122 ARG A O 1
ATOM 953 N N . MET A 1 123 ? 11.780 -3.856 -17.216 1.00 92.06 123 MET A N 1
ATOM 954 C CA . MET A 1 123 ? 12.147 -3.551 -15.832 1.00 92.06 123 MET A CA 1
ATOM 955 C C . MET A 1 123 ? 11.186 -2.532 -15.217 1.00 92.06 123 MET A C 1
ATOM 957 O O . MET A 1 123 ? 10.736 -2.741 -14.097 1.00 92.06 123 MET A O 1
ATOM 961 N N . ALA A 1 124 ? 10.810 -1.484 -15.956 1.00 92.62 124 ALA A N 1
ATOM 962 C CA . ALA A 1 124 ? 9.839 -0.499 -15.487 1.00 92.62 124 ALA A CA 1
ATOM 963 C C . ALA A 1 124 ? 8.463 -1.131 -15.206 1.00 92.62 124 ALA A C 1
ATOM 965 O O . ALA A 1 124 ? 7.863 -0.852 -14.170 1.00 92.62 124 ALA A O 1
ATOM 966 N N . ASP A 1 125 ? 7.994 -2.030 -16.075 1.00 92.31 125 ASP A N 1
ATOM 967 C CA . ASP A 1 125 ? 6.743 -2.768 -15.861 1.00 92.31 125 ASP A CA 1
ATOM 968 C C . ASP A 1 125 ? 6.812 -3.673 -14.619 1.00 92.31 125 ASP A C 1
ATOM 970 O O . ASP A 1 125 ? 5.855 -3.764 -13.845 1.00 92.31 125 ASP A O 1
ATOM 974 N N . ALA A 1 126 ? 7.955 -4.331 -14.396 1.00 91.69 126 ALA A N 1
ATOM 975 C CA . ALA A 1 126 ? 8.174 -5.160 -13.214 1.00 91.69 126 ALA A CA 1
ATOM 976 C C . ALA A 1 126 ? 8.193 -4.326 -11.920 1.00 91.69 126 ALA A C 1
ATOM 978 O O . ALA A 1 126 ? 7.580 -4.726 -10.926 1.00 91.69 126 ALA A O 1
ATOM 979 N N . ASP A 1 127 ? 8.840 -3.160 -11.940 1.00 94.38 127 ASP A N 1
ATOM 980 C CA . ASP A 1 127 ? 8.885 -2.234 -10.806 1.00 94.38 127 ASP A CA 1
ATOM 981 C C . ASP A 1 127 ? 7.487 -1.693 -10.469 1.00 94.38 127 ASP A C 1
ATOM 983 O O . ASP A 1 127 ? 7.101 -1.665 -9.298 1.00 94.38 127 ASP A O 1
ATOM 987 N N . LEU A 1 128 ? 6.692 -1.335 -11.486 1.00 93.00 128 LEU A N 1
ATOM 988 C CA . LEU A 1 128 ? 5.299 -0.910 -11.309 1.00 93.00 128 LEU A CA 1
ATOM 989 C C . LEU A 1 128 ? 4.451 -2.018 -10.676 1.00 93.00 128 LEU A C 1
ATOM 991 O O . LEU A 1 128 ? 3.746 -1.771 -9.697 1.00 93.00 128 LEU A O 1
ATOM 995 N N . SER A 1 129 ? 4.568 -3.253 -11.169 1.00 94.12 129 SER A N 1
ATOM 996 C CA . SER A 1 129 ? 3.852 -4.394 -10.592 1.00 94.12 129 SER A CA 1
ATOM 997 C C . SER A 1 129 ? 4.256 -4.666 -9.137 1.00 94.12 129 SER A C 1
ATOM 999 O O . SER A 1 129 ? 3.400 -5.022 -8.323 1.00 94.12 129 SER A O 1
ATOM 1001 N N . CYS A 1 130 ? 5.538 -4.509 -8.795 1.00 93.56 130 CYS A N 1
ATOM 1002 C CA . CYS A 1 130 ? 6.020 -4.669 -7.425 1.00 93.56 130 CYS A CA 1
ATOM 1003 C C . CYS A 1 130 ? 5.436 -3.581 -6.511 1.00 93.56 130 CYS A C 1
ATOM 1005 O O . CYS A 1 130 ? 4.882 -3.884 -5.452 1.00 93.56 130 CYS A O 1
ATOM 1007 N N . ALA A 1 131 ? 5.466 -2.325 -6.961 1.00 93.12 131 ALA A N 1
ATOM 1008 C CA . ALA A 1 131 ? 4.912 -1.193 -6.227 1.00 93.12 131 ALA A CA 1
ATOM 1009 C C . ALA A 1 131 ? 3.398 -1.339 -5.981 1.00 93.12 131 ALA A C 1
ATOM 1011 O O . ALA A 1 131 ? 2.918 -1.059 -4.880 1.00 93.12 131 ALA A O 1
ATOM 1012 N N . GLU A 1 132 ? 2.636 -1.828 -6.964 1.00 95.06 132 GLU A N 1
ATOM 1013 C CA . GLU A 1 132 ? 1.207 -2.125 -6.800 1.00 95.06 132 GLU A CA 1
ATOM 1014 C C . GLU A 1 132 ? 0.962 -3.211 -5.744 1.00 95.06 132 GLU A C 1
ATOM 1016 O O . GLU A 1 132 ? 0.073 -3.077 -4.894 1.00 95.06 132 GLU A O 1
ATOM 1021 N N . GLN A 1 133 ? 1.768 -4.276 -5.754 1.00 93.06 133 GLN A N 1
ATOM 1022 C CA . GLN A 1 133 ? 1.674 -5.349 -4.769 1.00 93.06 133 GLN A CA 1
ATOM 1023 C C . GLN A 1 133 ? 2.001 -4.848 -3.356 1.00 93.06 133 GLN A C 1
ATOM 1025 O O . GLN A 1 133 ? 1.289 -5.173 -2.399 1.00 93.06 133 GLN A O 1
ATOM 1030 N N . GLU A 1 134 ? 3.044 -4.033 -3.210 1.00 93.94 134 GLU A N 1
ATOM 1031 C CA . GLU A 1 134 ? 3.401 -3.398 -1.943 1.00 93.94 134 GLU A CA 1
ATOM 1032 C C . GLU A 1 134 ? 2.290 -2.469 -1.445 1.00 93.94 134 GLU A C 1
ATOM 1034 O O . GLU A 1 134 ? 1.872 -2.570 -0.287 1.00 93.94 134 GLU A O 1
ATOM 1039 N N . ALA A 1 135 ? 1.736 -1.626 -2.319 1.00 94.12 135 ALA A N 1
ATOM 1040 C CA . ALA A 1 135 ? 0.621 -0.747 -1.984 1.00 94.12 135 ALA A CA 1
ATOM 1041 C C . ALA A 1 135 ? -0.603 -1.545 -1.502 1.00 94.12 135 ALA A C 1
ATOM 1043 O O . ALA A 1 135 ? -1.207 -1.200 -0.478 1.00 94.12 135 ALA A O 1
ATOM 1044 N N . ALA A 1 136 ? -0.934 -2.652 -2.173 1.00 95.38 136 ALA A N 1
ATOM 1045 C CA . ALA A 1 136 ? -2.014 -3.545 -1.765 1.00 95.38 136 ALA A CA 1
ATOM 1046 C C . ALA A 1 136 ? -1.752 -4.183 -0.388 1.00 95.38 136 ALA A C 1
ATOM 1048 O O . ALA A 1 136 ? -2.653 -4.239 0.457 1.00 95.38 136 ALA A O 1
ATOM 1049 N N . MET A 1 137 ? -0.517 -4.621 -0.116 1.00 95.75 137 MET A N 1
ATOM 1050 C CA . MET A 1 137 ? -0.134 -5.152 1.197 1.00 95.75 137 MET A CA 1
ATOM 1051 C C . MET A 1 137 ? -0.248 -4.096 2.300 1.00 95.75 137 MET A C 1
ATOM 1053 O O . MET A 1 137 ? -0.799 -4.376 3.368 1.00 95.75 137 MET A O 1
ATOM 1057 N N . VAL A 1 138 ? 0.211 -2.869 2.043 1.00 96.88 138 VAL A N 1
ATOM 1058 C CA . VAL A 1 138 ? 0.112 -1.753 2.992 1.00 96.88 138 VAL A CA 1
ATOM 1059 C C . VAL A 1 138 ? -1.349 -1.414 3.283 1.00 96.88 138 VAL A C 1
ATOM 1061 O O . VAL A 1 138 ? -1.718 -1.251 4.448 1.00 96.88 138 VAL A O 1
ATOM 1064 N N . GLN A 1 139 ? -2.208 -1.349 2.262 1.00 96.81 139 GLN A N 1
ATOM 1065 C CA . GLN A 1 139 ? -3.641 -1.105 2.452 1.00 96.81 139 GLN A CA 1
ATOM 1066 C C . GLN A 1 139 ? -4.303 -2.204 3.286 1.00 96.81 139 GLN A C 1
ATOM 1068 O O . GLN A 1 139 ? -5.041 -1.905 4.230 1.00 96.81 139 GLN A O 1
ATOM 1073 N N . ARG A 1 140 ? -3.998 -3.473 2.994 1.00 96.31 140 ARG A N 1
ATOM 1074 C CA . ARG A 1 140 ? -4.506 -4.607 3.770 1.00 96.31 140 ARG A CA 1
ATOM 1075 C C . ARG A 1 140 ? -4.060 -4.534 5.228 1.00 96.31 140 ARG A C 1
ATOM 1077 O O . ARG A 1 140 ? -4.891 -4.671 6.122 1.00 96.31 140 ARG A O 1
ATOM 1084 N N . SER A 1 141 ? -2.781 -4.261 5.471 1.00 96.50 141 SER A N 1
ATOM 1085 C CA . SER A 1 141 ? -2.240 -4.098 6.823 1.00 96.50 141 SER A CA 1
ATOM 1086 C C . SER A 1 141 ? -2.955 -2.974 7.582 1.00 96.50 141 SER A C 1
ATOM 1088 O O . SER A 1 141 ? -3.442 -3.183 8.695 1.00 96.50 141 SER A O 1
ATOM 1090 N N . LYS A 1 142 ? -3.135 -1.802 6.955 1.00 96.06 142 LYS A N 1
ATOM 1091 C CA . LYS A 1 142 ? -3.886 -0.676 7.540 1.00 96.06 142 LYS A CA 1
ATOM 1092 C C . LYS A 1 142 ? -5.321 -1.073 7.902 1.00 96.06 142 LYS A C 1
ATOM 1094 O O . LYS A 1 142 ? -5.768 -0.784 9.014 1.00 96.06 142 LYS A O 1
ATOM 1099 N N . ALA A 1 143 ? -6.025 -1.770 7.009 1.00 95.88 143 ALA A N 1
ATOM 1100 C CA . ALA A 1 143 ? -7.386 -2.244 7.257 1.00 95.88 143 ALA A CA 1
ATOM 1101 C C . ALA A 1 143 ? -7.448 -3.247 8.424 1.00 95.88 143 ALA A C 1
ATOM 1103 O O . ALA A 1 143 ? -8.326 -3.151 9.286 1.00 95.88 143 ALA A O 1
ATOM 1104 N N . GLU A 1 144 ? -6.492 -4.175 8.505 1.00 96.69 144 GLU A N 1
ATOM 1105 C CA . GLU A 1 144 ? -6.385 -5.134 9.608 1.00 96.69 144 GLU A CA 1
ATOM 1106 C C . GLU A 1 144 ? -6.097 -4.440 10.948 1.00 96.69 144 GLU A C 1
ATOM 1108 O O . GLU A 1 144 ? -6.731 -4.757 11.962 1.00 96.69 144 GLU A O 1
ATOM 1113 N N . HIS A 1 145 ? -5.186 -3.463 10.970 1.00 96.38 145 HIS A N 1
ATOM 1114 C CA . HIS A 1 145 ? -4.911 -2.645 12.152 1.00 96.38 145 HIS A CA 1
ATOM 1115 C C . HIS A 1 145 ? -6.152 -1.874 12.607 1.00 96.38 145 HIS A C 1
ATOM 1117 O O . HIS A 1 145 ? -6.480 -1.864 13.799 1.00 96.38 145 HIS A O 1
ATOM 1123 N N . GLU A 1 146 ? -6.894 -1.281 11.675 1.00 96.94 146 GLU A N 1
ATOM 1124 C CA . GLU A 1 146 ? -8.116 -0.556 11.998 1.00 96.94 146 GLU A CA 1
ATOM 1125 C C . GLU A 1 146 ? -9.220 -1.487 12.528 1.00 96.94 146 GLU A C 1
ATOM 1127 O O . GLU A 1 146 ? -9.895 -1.167 13.513 1.00 96.94 146 GLU A O 1
ATOM 1132 N N . ALA A 1 147 ? -9.376 -2.673 11.935 1.00 96.44 147 ALA A N 1
ATOM 1133 C CA . ALA A 1 147 ? -10.303 -3.696 12.410 1.00 96.44 147 ALA A CA 1
ATOM 1134 C C . ALA A 1 147 ? -9.959 -4.152 13.838 1.00 96.44 147 ALA A C 1
ATOM 1136 O O . ALA A 1 147 ? -10.839 -4.186 14.704 1.00 96.44 147 ALA A O 1
ATOM 1137 N N . LYS A 1 148 ? -8.678 -4.423 14.124 1.00 97.44 148 LYS A N 1
ATOM 1138 C CA . LYS A 1 148 ? -8.200 -4.769 15.475 1.00 97.44 148 LYS A CA 1
ATOM 1139 C C . LYS A 1 148 ? -8.470 -3.641 16.472 1.00 97.44 148 LYS A C 1
ATOM 1141 O O . LYS A 1 148 ? -8.970 -3.901 17.568 1.00 97.44 148 LYS A O 1
ATOM 1146 N N . ARG A 1 149 ? -8.229 -2.382 16.089 1.00 97.56 149 ARG A N 1
ATOM 1147 C CA . ARG A 1 149 ? -8.532 -1.204 16.922 1.00 97.56 149 ARG A CA 1
ATOM 1148 C C . ARG A 1 149 ? -10.018 -1.135 17.281 1.00 97.56 149 ARG A C 1
ATOM 1150 O O . ARG A 1 149 ? -10.362 -0.961 18.453 1.00 97.56 149 ARG A O 1
ATOM 1157 N N . ARG A 1 150 ? -10.909 -1.331 16.301 1.00 96.75 150 ARG A N 1
ATOM 1158 C CA . ARG A 1 150 ? -12.366 -1.383 16.528 1.00 96.75 150 ARG A CA 1
ATOM 1159 C C . ARG A 1 150 ? -12.750 -2.528 17.467 1.00 96.75 150 ARG A C 1
ATOM 1161 O O . ARG A 1 150 ? -13.498 -2.305 18.416 1.00 96.75 150 ARG A O 1
ATOM 1168 N N . GLN A 1 151 ? -12.199 -3.726 17.267 1.00 97.19 151 GLN A N 1
ATOM 1169 C CA . GLN A 1 151 ? -12.463 -4.877 18.139 1.00 97.19 151 GLN A CA 1
ATOM 1170 C C . GLN A 1 151 ? -12.044 -4.622 19.591 1.00 97.19 151 GLN A C 1
ATOM 1172 O O . GLN A 1 151 ? -12.792 -4.954 20.512 1.00 97.19 151 GLN A O 1
ATOM 1177 N N . LEU A 1 152 ? -10.878 -4.011 19.815 1.00 96.56 152 LEU A N 1
ATOM 1178 C CA . LEU A 1 152 ? -10.421 -3.653 21.160 1.00 96.56 152 LEU A CA 1
ATOM 1179 C C . LEU A 1 152 ? -11.356 -2.642 21.828 1.00 96.56 152 LEU A C 1
ATOM 1181 O O . LEU A 1 152 ? -11.692 -2.813 22.999 1.00 96.56 152 LEU A O 1
ATOM 1185 N N . SER A 1 153 ? -11.816 -1.629 21.090 1.00 96.19 153 SER A N 1
ATOM 1186 C CA . SER A 1 153 ? -12.794 -0.658 21.596 1.00 96.19 153 SER A CA 1
ATOM 1187 C C . SER A 1 153 ? -14.104 -1.334 22.018 1.00 96.19 153 SER A C 1
ATOM 1189 O O . SER A 1 153 ? -14.573 -1.142 23.142 1.00 96.19 153 SER A O 1
ATOM 1191 N N . VAL A 1 154 ? -14.644 -2.218 21.171 1.00 97.25 154 VAL A N 1
ATOM 1192 C CA . VAL A 1 154 ? -15.857 -2.996 21.476 1.00 97.25 154 VAL A CA 1
ATOM 1193 C C . VAL A 1 154 ? -15.655 -3.881 22.708 1.00 97.25 154 VAL A C 1
ATOM 1195 O O . VAL A 1 154 ? -16.495 -3.880 23.607 1.00 97.25 154 VAL A O 1
ATOM 1198 N N . ARG A 1 155 ? -14.525 -4.596 22.804 1.00 96.94 155 ARG A N 1
ATOM 1199 C CA . ARG A 1 155 ? -14.197 -5.430 23.974 1.00 96.94 155 ARG A CA 1
ATOM 1200 C C . ARG A 1 155 ? -14.134 -4.610 25.261 1.00 96.94 155 ARG A C 1
ATOM 1202 O O . ARG A 1 155 ? -14.739 -5.010 26.253 1.00 96.94 155 ARG A O 1
ATOM 1209 N N . LYS A 1 156 ? -13.452 -3.460 25.242 1.00 96.88 156 LYS A N 1
ATOM 1210 C CA . LYS A 1 156 ? -13.372 -2.549 26.396 1.00 96.88 156 LYS A CA 1
ATOM 1211 C C . LYS A 1 156 ? -14.762 -2.045 26.799 1.00 96.88 156 LYS A C 1
ATOM 1213 O O . LYS A 1 156 ? -15.107 -2.111 27.976 1.00 96.88 156 LYS A O 1
ATOM 1218 N N . ASN A 1 157 ? -15.590 -1.619 25.840 1.00 97.25 157 ASN A N 1
ATOM 1219 C CA . ASN A 1 157 ? -16.948 -1.138 26.120 1.00 97.25 157 ASN A CA 1
ATOM 1220 C C . ASN A 1 157 ? -17.836 -2.239 26.721 1.00 97.25 157 ASN A C 1
ATOM 1222 O O . ASN A 1 157 ? -18.508 -2.013 27.724 1.00 97.25 157 ASN A O 1
ATOM 1226 N N . ASN A 1 158 ? -17.777 -3.453 26.170 1.00 97.62 158 ASN A N 1
ATOM 1227 C CA . ASN A 1 158 ? -18.505 -4.604 26.703 1.00 97.62 158 ASN A CA 1
ATOM 1228 C C . ASN A 1 158 ? -18.038 -4.973 28.118 1.00 97.62 158 ASN A C 1
ATOM 1230 O O . ASN A 1 158 ? -18.868 -5.269 28.975 1.00 97.62 158 ASN A O 1
ATOM 1234 N N . GLY A 1 159 ? -16.732 -4.898 28.393 1.00 97.75 159 GLY A N 1
ATOM 1235 C CA . GLY A 1 159 ? -16.186 -5.093 29.737 1.00 97.75 159 GLY A CA 1
ATOM 1236 C C . GLY A 1 159 ? -16.735 -4.081 30.748 1.00 97.75 159 GLY A C 1
ATOM 1237 O O . GLY A 1 159 ? -17.137 -4.466 31.848 1.00 97.75 159 GLY A O 1
ATOM 1238 N N . LEU A 1 160 ? -16.828 -2.805 30.357 1.00 97.69 160 LEU A N 1
ATOM 1239 C CA . LEU A 1 160 ? -17.429 -1.750 31.180 1.00 97.69 160 LEU A CA 1
ATOM 1240 C C . LEU A 1 160 ? -18.927 -1.981 31.406 1.00 97.69 160 LEU A C 1
ATOM 1242 O O . LEU A 1 160 ? -19.388 -1.886 32.542 1.00 97.69 160 LEU A O 1
ATOM 1246 N N . ARG A 1 161 ? -19.684 -2.348 30.363 1.00 97.81 161 ARG A N 1
ATOM 1247 C CA . ARG A 1 161 ? -21.113 -2.688 30.489 1.00 97.81 161 ARG A CA 1
ATOM 1248 C C . ARG A 1 161 ? -21.328 -3.845 31.461 1.00 97.81 161 ARG A C 1
ATOM 1250 O O . ARG A 1 161 ? -22.118 -3.715 32.389 1.00 97.81 161 ARG A O 1
ATOM 1257 N N . ALA A 1 162 ? -20.559 -4.924 31.327 1.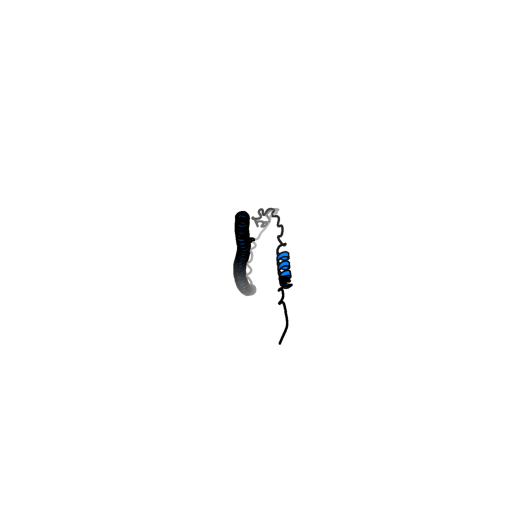00 97.25 162 ALA A N 1
ATOM 1258 C CA . ALA A 1 162 ? -20.640 -6.068 32.232 1.00 97.25 162 ALA A CA 1
ATOM 1259 C C . ALA A 1 162 ? -20.245 -5.711 33.680 1.00 97.25 162 ALA A C 1
ATOM 1261 O O . ALA A 1 162 ? -20.788 -6.260 34.640 1.00 97.25 162 ALA A O 1
ATOM 1262 N N . ALA A 1 163 ? -19.286 -4.800 33.881 1.00 97.25 163 ALA A N 1
ATOM 1263 C CA . ALA A 1 163 ? -18.946 -4.296 35.212 1.00 97.25 163 ALA A CA 1
ATOM 1264 C C . ALA A 1 163 ? -20.092 -3.472 35.823 1.00 97.25 163 ALA A C 1
ATOM 1266 O O . ALA A 1 163 ? -20.457 -3.700 36.978 1.00 97.25 163 ALA A O 1
ATOM 1267 N N . LEU A 1 164 ? -20.701 -2.578 35.038 1.00 97.62 164 LEU A N 1
ATOM 1268 C CA . LEU A 1 164 ? -21.857 -1.784 35.457 1.00 97.62 164 LEU A CA 1
ATOM 1269 C C . LEU A 1 164 ? -23.065 -2.667 35.785 1.00 97.62 164 LEU A C 1
ATOM 1271 O O . LEU A 1 164 ? -23.694 -2.482 36.823 1.00 97.62 164 LEU A O 1
ATOM 1275 N N . GLU A 1 165 ? -23.365 -3.671 34.963 1.00 98.00 165 GLU A N 1
ATOM 1276 C CA . GLU A 1 165 ? -24.446 -4.628 35.223 1.00 98.00 165 GLU A CA 1
ATOM 1277 C C . GLU A 1 165 ? -24.237 -5.389 36.535 1.00 98.00 165 GLU A C 1
ATOM 1279 O O . GLU A 1 165 ? -25.173 -5.521 37.332 1.00 98.00 165 GLU A O 1
ATOM 1284 N N . ARG A 1 166 ? -23.000 -5.827 36.811 1.00 97.06 166 ARG A N 1
ATOM 1285 C CA . ARG A 1 166 ? -22.642 -6.449 38.094 1.00 97.06 166 ARG A CA 1
ATOM 1286 C C . ARG A 1 166 ? -22.870 -5.494 39.263 1.00 97.06 166 ARG A C 1
ATOM 1288 O O . ARG A 1 166 ? -23.504 -5.890 40.242 1.00 97.06 166 ARG A O 1
ATOM 1295 N N . GLN A 1 167 ? -22.417 -4.244 39.158 1.00 97.19 167 GLN A N 1
ATOM 1296 C CA . GLN A 1 167 ? -22.635 -3.234 40.199 1.00 97.19 167 GLN A CA 1
ATOM 1297 C C . GLN A 1 167 ? -24.126 -2.973 40.432 1.00 97.19 167 GLN A C 1
ATOM 1299 O O . GLN A 1 167 ? -24.584 -3.049 41.569 1.00 97.19 167 GLN A O 1
ATOM 1304 N N . VAL A 1 168 ? -24.915 -2.772 39.373 1.00 97.69 168 VAL A N 1
ATOM 1305 C CA . VAL A 1 168 ? -26.374 -2.606 39.465 1.00 97.69 168 VAL A CA 1
ATOM 1306 C C . VAL A 1 168 ? -27.029 -3.827 40.117 1.00 97.69 168 VAL A C 1
ATOM 1308 O O . VAL A 1 168 ? -27.945 -3.679 40.931 1.00 97.69 168 VAL A O 1
ATOM 1311 N N . GLY A 1 169 ? -26.564 -5.038 39.799 1.00 97.56 169 GLY A N 1
ATOM 1312 C CA . GLY A 1 169 ? -27.003 -6.278 40.437 1.00 97.56 169 GLY A CA 1
ATOM 1313 C C . GLY A 1 169 ? -26.758 -6.283 41.949 1.00 97.56 169 GLY A C 1
ATOM 1314 O O . GLY A 1 169 ? -27.680 -6.582 42.717 1.00 97.56 169 GLY A O 1
ATOM 1315 N N . ILE A 1 170 ? -25.558 -5.880 42.376 1.00 97.00 170 ILE A N 1
ATOM 1316 C CA . ILE A 1 170 ? -25.179 -5.732 43.789 1.00 97.00 170 ILE A CA 1
ATOM 1317 C C . ILE A 1 170 ? -26.033 -4.654 44.469 1.00 97.00 170 ILE A C 1
ATOM 1319 O O . ILE A 1 170 ? -26.611 -4.894 45.525 1.00 97.00 170 ILE A O 1
ATOM 1323 N N . THR A 1 171 ? -26.210 -3.483 43.857 1.00 97.56 171 THR A N 1
ATOM 1324 C CA . THR A 1 171 ? -27.049 -2.415 44.421 1.00 97.56 171 THR A CA 1
ATOM 1325 C C . THR A 1 171 ? -28.501 -2.874 44.593 1.00 97.56 171 THR A C 1
ATOM 1327 O O . THR A 1 171 ? -29.125 -2.620 45.626 1.00 97.56 171 THR A O 1
ATOM 1330 N N . LYS A 1 172 ? -29.052 -3.615 43.621 1.00 97.38 172 LYS A N 1
ATOM 1331 C CA . LYS A 1 172 ? -30.403 -4.194 43.710 1.00 97.38 172 LYS A CA 1
ATOM 1332 C C . LYS A 1 172 ? -30.510 -5.267 44.797 1.00 97.38 172 LYS A C 1
ATOM 1334 O O . LYS A 1 172 ? -31.566 -5.380 45.426 1.00 97.38 172 LYS A O 1
ATOM 1339 N N . SER A 1 173 ? -29.483 -6.093 45.007 1.00 96.94 173 SER A N 1
ATOM 1340 C CA . SER A 1 173 ? -29.489 -7.106 46.072 1.00 96.94 173 SER A CA 1
ATOM 1341 C C . SER A 1 173 ? -29.377 -6.457 47.453 1.00 96.94 173 SER A C 1
ATOM 1343 O O . SER A 1 173 ? -30.188 -6.771 48.324 1.00 96.94 173 SER A O 1
ATOM 1345 N N . LEU A 1 174 ? -28.490 -5.471 47.615 1.00 97.31 174 LEU A N 1
ATOM 1346 C CA . LEU A 1 174 ? -28.352 -4.664 48.830 1.00 97.31 174 LEU A CA 1
ATOM 1347 C C . LEU A 1 174 ? -29.654 -3.942 49.179 1.00 97.31 174 LEU A C 1
ATOM 1349 O O . LEU A 1 174 ? -30.121 -4.036 50.312 1.00 97.31 174 LEU A O 1
ATOM 1353 N N . ARG A 1 175 ? -30.309 -3.299 48.202 1.00 97.19 175 ARG A N 1
ATOM 1354 C CA . ARG A 1 175 ? -31.620 -2.661 48.409 1.00 97.19 175 ARG A CA 1
ATOM 1355 C C . ARG A 1 175 ? -32.653 -3.656 48.941 1.00 97.19 175 ARG A C 1
ATOM 1357 O O . ARG A 1 175 ? -33.344 -3.360 49.914 1.00 97.19 175 ARG A O 1
ATOM 1364 N N . ARG A 1 176 ? -32.754 -4.841 48.326 1.00 96.44 176 ARG A N 1
ATOM 1365 C CA . ARG A 1 176 ? -33.675 -5.905 48.767 1.00 96.44 176 ARG A CA 1
ATOM 1366 C C . ARG A 1 176 ? -33.331 -6.408 50.169 1.00 96.44 176 ARG A C 1
ATOM 1368 O O . ARG A 1 176 ? -34.236 -6.620 50.972 1.00 96.44 176 ARG A O 1
ATOM 1375 N N . PHE A 1 177 ? -32.046 -6.577 50.471 1.00 96.75 177 PHE A N 1
ATOM 1376 C CA . PHE A 1 177 ? -31.571 -6.993 51.787 1.00 96.75 177 PHE A CA 1
ATOM 1377 C C . PHE A 1 177 ? -31.940 -5.973 52.871 1.00 96.75 177 PHE A C 1
ATOM 1379 O O . PHE A 1 177 ? -32.554 -6.341 53.871 1.00 96.75 177 PHE A O 1
ATOM 1386 N N . LEU A 1 178 ? -31.660 -4.687 52.646 1.00 95.38 178 LEU A N 1
ATOM 1387 C CA . LEU A 1 178 ? -31.997 -3.613 53.584 1.00 95.38 178 LEU A CA 1
ATOM 1388 C C . LEU A 1 178 ? -33.508 -3.493 53.800 1.00 95.38 178 LEU A C 1
ATOM 1390 O O . LEU A 1 178 ? -33.956 -3.423 54.940 1.00 95.38 178 LEU A O 1
ATOM 1394 N N . GLN A 1 179 ? -34.309 -3.558 52.733 1.00 93.94 179 GLN A N 1
ATOM 1395 C CA . GLN A 1 179 ? -35.770 -3.553 52.855 1.00 93.94 179 GLN A CA 1
ATOM 1396 C C . GLN A 1 179 ? -36.289 -4.733 53.686 1.00 93.94 179 GLN A C 1
ATOM 1398 O O . GLN A 1 179 ? -37.185 -4.554 54.511 1.00 93.94 179 GLN A O 1
ATOM 1403 N N . ARG A 1 180 ? -35.732 -5.938 53.500 1.00 92.94 180 ARG A N 1
ATOM 1404 C CA . ARG A 1 180 ? -36.071 -7.106 54.330 1.00 92.94 180 ARG A CA 1
ATOM 1405 C C . ARG A 1 180 ? -35.684 -6.882 55.789 1.00 92.94 180 ARG A C 1
ATOM 1407 O O . ARG A 1 180 ? -36.511 -7.124 56.664 1.00 92.94 180 ARG A O 1
ATOM 1414 N N . ARG A 1 181 ? -34.475 -6.377 56.043 1.00 92.38 181 ARG A N 1
ATOM 1415 C CA . ARG A 1 181 ? -33.974 -6.088 57.393 1.00 92.38 181 ARG A CA 1
ATOM 1416 C C . ARG A 1 181 ? -34.852 -5.067 58.118 1.00 92.38 181 ARG A C 1
ATOM 1418 O O . ARG A 1 181 ? -35.253 -5.318 59.248 1.00 92.38 181 ARG A O 1
ATOM 1425 N N . MET A 1 182 ? -35.230 -3.971 57.458 1.00 90.56 182 MET A N 1
ATOM 1426 C CA . MET A 1 182 ? -36.138 -2.976 58.041 1.00 90.56 182 MET A CA 1
ATOM 1427 C C . MET A 1 182 ? -37.521 -3.563 58.344 1.00 90.56 182 MET A C 1
ATOM 1429 O O . MET A 1 182 ? -38.071 -3.319 59.412 1.00 90.56 182 MET A O 1
ATOM 1433 N N . ARG A 1 183 ? -38.077 -4.397 57.453 1.00 88.56 183 ARG A N 1
ATOM 1434 C CA . ARG A 1 183 ? -39.362 -5.074 57.710 1.00 88.56 183 ARG A CA 1
ATOM 1435 C C . ARG A 1 183 ? -39.298 -6.032 58.901 1.00 88.56 183 ARG A C 1
ATOM 1437 O O . ARG A 1 183 ? -40.281 -6.135 59.624 1.00 88.56 183 ARG A O 1
ATOM 1444 N N . GLN A 1 184 ? -38.179 -6.729 59.103 1.00 84.25 184 GLN A N 1
ATOM 1445 C CA . GLN A 1 184 ? -37.973 -7.584 60.277 1.00 84.25 184 GLN A CA 1
ATOM 1446 C C . GLN A 1 184 ? -37.849 -6.770 61.569 1.00 84.25 184 GLN A C 1
ATOM 1448 O O . GLN A 1 184 ? -38.417 -7.170 62.576 1.00 84.25 184 GLN A O 1
ATOM 1453 N N . GLN A 1 185 ? -37.184 -5.610 61.534 1.00 76.12 185 GLN A N 1
ATOM 1454 C CA . GLN A 1 185 ? -37.108 -4.712 62.691 1.00 76.12 185 GLN A CA 1
ATOM 1455 C C . GLN A 1 185 ? -38.481 -4.152 63.083 1.00 76.12 185 GLN A C 1
ATOM 1457 O O . GLN A 1 185 ? -38.809 -4.136 64.260 1.00 76.12 185 GLN A O 1
ATOM 1462 N N . VAL A 1 186 ? -39.319 -3.773 62.111 1.00 70.19 186 VAL A N 1
ATOM 1463 C CA . VAL A 1 186 ? -40.693 -3.298 62.379 1.00 70.19 186 VAL A CA 1
ATOM 1464 C C . VAL A 1 186 ? -41.613 -4.431 62.866 1.00 70.19 186 VAL A C 1
ATOM 1466 O O . VAL A 1 186 ? -42.552 -4.186 63.613 1.00 70.19 186 VAL A O 1
ATOM 1469 N N . ARG A 1 187 ? -41.350 -5.683 62.465 1.00 60.28 187 ARG A N 1
ATOM 1470 C CA . ARG A 1 187 ? -42.113 -6.874 62.887 1.00 60.28 187 ARG A CA 1
ATOM 1471 C C . ARG A 1 187 ? -41.609 -7.539 64.164 1.00 60.28 187 ARG A C 1
ATOM 1473 O O . ARG A 1 187 ? -42.243 -8.493 64.600 1.00 60.28 187 ARG A O 1
ATOM 1480 N N . SER A 1 188 ? -40.504 -7.079 64.741 1.00 47.09 188 SER 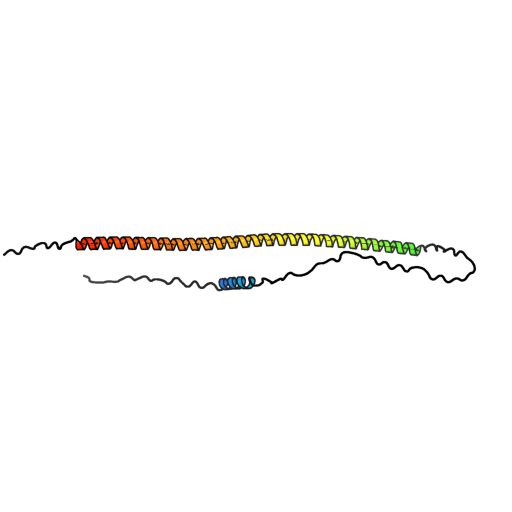A N 1
ATOM 1481 C CA . SER A 1 188 ? -40.028 -7.549 66.038 1.00 47.09 188 SER A CA 1
ATOM 1482 C C . SER A 1 188 ? -40.563 -6.606 67.116 1.00 47.09 188 SER A C 1
ATOM 1484 O O . SER A 1 188 ? -39.885 -5.627 67.434 1.00 47.09 188 SER A O 1
ATOM 1486 N N . PRO A 1 189 ? -41.755 -6.847 67.697 1.00 51.06 189 PRO A N 1
ATOM 1487 C CA . PRO A 1 189 ? -42.082 -6.196 68.948 1.00 51.06 189 PRO A CA 1
ATOM 1488 C C . PRO A 1 189 ? -41.030 -6.645 69.960 1.00 51.06 189 PRO A C 1
ATOM 1490 O O . PRO A 1 189 ? -40.657 -7.817 70.010 1.00 51.06 189 PRO A O 1
ATOM 1493 N N . TYR A 1 190 ? -40.513 -5.685 70.714 1.00 51.03 190 TYR A N 1
ATOM 1494 C CA . TYR A 1 190 ? -39.778 -5.903 71.949 1.00 51.03 190 TYR A CA 1
ATOM 1495 C C . TYR A 1 190 ? -40.346 -7.135 72.672 1.00 51.03 190 TYR A C 1
ATOM 1497 O O . TYR A 1 190 ? -41.461 -7.097 73.191 1.00 51.03 190 TYR A O 1
ATOM 1505 N N . VAL A 1 191 ? -39.606 -8.243 72.696 1.00 49.69 191 VAL A N 1
ATOM 1506 C CA . VAL A 1 191 ? -39.906 -9.326 73.630 1.00 49.69 191 VAL A CA 1
ATOM 1507 C C . VAL A 1 191 ? -39.369 -8.822 74.967 1.00 49.69 191 VAL A C 1
ATOM 1509 O O . VAL A 1 191 ? -38.233 -9.102 75.337 1.00 49.69 191 VAL A O 1
ATOM 1512 N N . MET A 1 192 ? -40.142 -7.965 75.651 1.00 43.06 192 MET A N 1
ATOM 1513 C CA . MET A 1 192 ? -39.956 -7.719 77.081 1.00 43.06 192 MET A CA 1
ATOM 1514 C C . MET A 1 192 ? -40.225 -9.055 77.767 1.00 43.06 192 MET A C 1
ATOM 1516 O O . MET A 1 192 ? -41.358 -9.376 78.118 1.00 43.06 192 MET A O 1
ATOM 1520 N N . THR A 1 193 ? -39.188 -9.871 77.921 1.00 50.81 193 THR A N 1
ATOM 1521 C CA . THR A 1 193 ? -39.209 -10.954 78.892 1.00 50.81 193 THR A CA 1
ATOM 1522 C C . THR A 1 193 ? -39.325 -10.297 80.256 1.00 50.81 193 THR A C 1
ATOM 1524 O O . THR A 1 193 ? -38.378 -9.699 80.765 1.00 50.81 193 THR A O 1
ATOM 1527 N N . THR A 1 194 ? -40.535 -10.352 80.796 1.00 53.09 194 THR A N 1
ATOM 1528 C CA . THR A 1 194 ? -40.891 -10.011 82.165 1.00 53.09 194 THR A CA 1
ATOM 1529 C C . THR A 1 194 ? -39.967 -10.757 83.127 1.00 53.09 194 THR A C 1
ATOM 1531 O O . THR A 1 194 ? -40.185 -11.931 83.426 1.00 53.09 194 THR A O 1
ATOM 1534 N N . LEU A 1 195 ? -38.920 -10.088 83.610 1.00 47.34 195 LEU A N 1
ATOM 1535 C CA . LEU A 1 195 ? -38.258 -10.497 84.841 1.00 47.34 195 LEU A CA 1
ATOM 1536 C C . LEU A 1 195 ? -39.219 -10.157 85.977 1.00 47.34 195 LEU A C 1
ATOM 1538 O O . LEU A 1 195 ? -39.492 -8.991 86.258 1.00 47.34 195 LEU A O 1
ATOM 1542 N N . GLY A 1 196 ? -39.805 -11.213 86.536 1.00 44.31 196 GLY A N 1
ATOM 1543 C CA . GLY A 1 196 ? -40.769 -11.149 87.617 1.00 44.31 196 GLY A CA 1
ATOM 1544 C C . GLY A 1 196 ? -40.215 -10.394 88.817 1.00 44.31 196 GLY A C 1
ATOM 1545 O O . GLY A 1 196 ? -39.179 -10.750 89.372 1.00 44.31 196 GLY A O 1
ATOM 1546 N N . TRP A 1 197 ? -40.954 -9.373 89.231 1.00 45.41 197 TRP A N 1
ATOM 1547 C CA . TRP A 1 197 ? -40.855 -8.838 90.576 1.00 45.41 197 TRP A CA 1
ATOM 1548 C C . TRP A 1 197 ? -41.623 -9.799 91.479 1.00 45.41 197 TRP A C 1
ATOM 1550 O O . TRP A 1 197 ? -42.846 -9.913 91.390 1.00 45.41 197 TRP A O 1
ATOM 1560 N N . LYS A 1 198 ? -40.881 -10.563 92.280 1.00 43.91 198 LYS A N 1
ATOM 1561 C CA . LYS A 1 198 ? -41.420 -11.267 93.440 1.00 43.91 198 LYS A CA 1
ATOM 1562 C C . LYS A 1 198 ? -41.296 -10.317 94.634 1.00 43.91 198 LYS A C 1
ATOM 1564 O O . LYS A 1 198 ? -40.253 -9.690 94.789 1.00 43.91 198 LYS A O 1
ATOM 1569 N N . VAL A 1 199 ? -42.415 -10.218 95.352 1.00 46.22 199 VAL A N 1
ATOM 1570 C CA . VAL A 1 199 ? -42.690 -9.471 96.591 1.00 46.22 199 VAL A CA 1
ATOM 1571 C C . VAL A 1 199 ? -41.549 -9.552 97.596 1.00 46.22 199 VAL A C 1
ATOM 1573 O O . VAL A 1 199 ? -41.007 -10.669 97.751 1.00 46.22 199 VAL A O 1
#

Sequence (199 aa):
MELAPWSPLTAGGLQPLDNQSMSEDEEELLLLLHTMSSQTVDSDEDGSLKDSLMSPQQWSRPNAATSSSSEDTAKETQVARRPAMPGTIKRRKVEMGKLRREEHKLRARLAQLKAVAEEQERMADADLSCAEQEAAMVQRSKAEHEAKRRQLSVRKNNGLRAALERQVGITKSLRRFLQRRMRQQVRSPYVMTTLGWKV

Foldseek 3Di:
DDDDDDDDDDDDDPDDDDDPDDPPVVVVVVVVVVVVVPPPDDDDDDDDDDDDDDDPDDDDDDDDDDDDDDDDDDDDDDPPPDPDDPVVVVVVVVVVVVVVVVVVVVVVVVVVVVVVVVVVVVVVVVVVVVVVVVVVVVVVVVVVVVVVVVVVVVVVVVVVVVVVVVVVVVVVVVVVVVVVVVVVVVVDDPPPPDPDDDD

Secondary structure (DSSP, 8-state):
--------------PPPP-----HHHHHHHHHHHHTTS-------------------------------------------PPPPHHHHHHHHHHHHHHHHHHHHHHHHHHHHHHHHHHHHHHHHHHHHHHHHHHHHHHHHHHHHHHHHHHHHHHHHHHHHHHHHHHHHHHHHHHHHHHHHHHHHHH------------

pLDDT: mean 71.26, std 23.56, range [34.28, 98.0]

Radius of gyration: 53.77 Å; chains: 1; bounding box: 83×48×184 Å